Protein AF-A0A0K1QBD6-F1 (afdb_monomer_lite)

Secondary structure (DSSP, 8-state):
-------------------PPPP------GGGS---TTSPP-----SS-EEPB----TT-S-GGGEEEEEEEEEE-SS-EEEEEEEEETT-SS-EEEEEEEEETTTTEEEE-TTS--EES--SEEEE-TTS-EEEE-SSEEEEEESSSP-EEE-TT----TT-EEEE-TTSSEEEEEE-TTSS-EEEEEEEETTEEEE---B-TT--S-EEEEEE-TTS-EEEEEPP-SSSS----EEEETTTEEEEE----TTS----S--EEEEETTEEEEE-SSEEEEEETT--EEEEEE--PPPTTEEEEEEEE-TTS-EEEEEEE-TTS-EEEEEEE--TT--

Sequence (338 aa):
MPSLLAATMSVLGCSGHEIPPSPKEQRVPENDVVIDSAAPCVTGRPVETSFCGLPLEGDFENTNDLEVVAQASTTSASCTQLYVATRTINDRVPRVRRYKMISVEPCAFARDEDFAEVTGEISAISTSPDGVVFGLGYDRVRRLAPAPAIDCALDAVEITMHSALTLAPDGRSGWVLVDTTGKPKAAPLAFTGDACHVGPPSEHGFKSKVSGLVMDDRNQLHVLPLTDGKSPLAKPYILDPRTGVIREYEVADRVGGFYSLFDLAPCNEGTCVFDGTRMLNFTSDGHFLGAVPEPRGDGWFAPRAYVGSWTGPLFQLGTGSGSHPGLRLQFIKVPGGT

Foldseek 3Di:
DDDDDDDDPDPPPPPPPPPPPDPPPPDPPLVVDDDDQPAFFAFDAAPAKYWENDPFPVPPPDLVQKDFQEKAWAADHGWIKIWTWIDGVPDQKTKIWIWIFRDRVVTYIHTDPVQDIDIGQFRYKEAANVGWIWTDHQFWIWTSPDDDIATEGPVQAGADSLWYWEAENVNAKTWIWHRLQAQTWTWIWGHDPRDIYTHHTHSAADPARFQEWYAYNVRWIFTFHFDPVPDQAGFTFIADSVPYTPGTADDPPPVSHQAGWHYWEADAQDIWTGRVFWIWDAHNHRYTDDIDGDDDDDPFWDWDYWYDHHNGWIKTWTAGDDPGGHIIMMTHRDPPHD

Structure (mmCIF, N/CA/C/O backbone):
data_AF-A0A0K1QBD6-F1
#
_entry.id   AF-A0A0K1QBD6-F1
#
loop_
_atom_site.group_PDB
_atom_site.id
_atom_site.type_symbol
_atom_site.label_atom_id
_atom_site.label_alt_id
_atom_site.label_comp_id
_atom_site.label_asym_id
_atom_site.label_entity_id
_atom_site.label_seq_id
_atom_site.pdbx_PDB_ins_code
_atom_site.Cartn_x
_atom_site.Cartn_y
_atom_site.Cartn_z
_atom_site.occupancy
_atom_site.B_iso_or_equiv
_atom_site.auth_seq_id
_atom_site.auth_comp_id
_atom_site.auth_asym_id
_atom_site.auth_atom_id
_atom_site.pdbx_PDB_model_num
ATOM 1 N N . MET A 1 1 ? 27.173 61.265 41.872 1.00 34.78 1 MET A N 1
ATOM 2 C CA . MET A 1 1 ? 27.057 61.517 40.419 1.00 34.78 1 MET A CA 1
ATOM 3 C C . MET A 1 1 ? 27.237 60.180 39.722 1.00 34.78 1 MET A C 1
ATOM 5 O O . MET A 1 1 ? 28.242 59.537 40.003 1.00 34.78 1 MET A O 1
ATOM 9 N N . PRO A 1 2 ? 26.237 59.689 38.975 1.00 33.38 2 PRO A N 1
ATOM 10 C CA . PRO A 1 2 ? 26.211 58.308 38.513 1.00 33.38 2 PRO A CA 1
ATOM 11 C C . PRO A 1 2 ? 27.068 58.128 37.255 1.00 33.38 2 PRO A C 1
ATOM 13 O O . PRO A 1 2 ? 26.986 58.921 36.319 1.00 33.38 2 PRO A O 1
ATOM 16 N N . SER A 1 3 ? 27.877 57.070 37.255 1.00 30.22 3 SER A N 1
ATOM 17 C CA . SER A 1 3 ? 28.595 56.562 36.088 1.00 30.22 3 SER A CA 1
ATOM 18 C C . SER A 1 3 ? 27.629 55.828 35.157 1.00 30.22 3 SER A C 1
ATOM 20 O O . SER A 1 3 ? 26.893 54.945 35.596 1.00 30.22 3 SER A O 1
ATOM 22 N N . LEU A 1 4 ? 27.657 56.179 33.869 1.00 30.66 4 LEU A N 1
ATOM 23 C CA . LEU A 1 4 ? 27.044 55.400 32.797 1.00 30.66 4 LEU A CA 1
ATOM 24 C C . LEU A 1 4 ? 27.758 54.043 32.681 1.00 30.66 4 LEU A C 1
ATOM 26 O O . LEU A 1 4 ? 28.928 53.985 32.308 1.00 30.66 4 LEU A O 1
ATOM 30 N N . LEU A 1 5 ? 27.038 52.958 32.955 1.00 32.31 5 LEU A N 1
ATOM 31 C CA . LEU A 1 5 ? 27.384 51.613 32.499 1.00 32.31 5 LEU A CA 1
ATOM 32 C C . LEU A 1 5 ? 26.693 51.391 31.151 1.00 32.31 5 LEU A C 1
ATOM 34 O O . LEU A 1 5 ? 25.475 51.233 31.083 1.00 32.31 5 LEU A O 1
ATOM 38 N N . ALA A 1 6 ? 27.477 51.414 30.076 1.00 32.28 6 ALA A N 1
ATOM 39 C CA . ALA A 1 6 ? 27.048 50.949 28.767 1.00 32.28 6 ALA A CA 1
ATOM 40 C C . ALA A 1 6 ? 27.008 49.415 28.787 1.00 32.28 6 ALA A C 1
ATOM 42 O O . ALA A 1 6 ? 28.046 48.761 28.879 1.00 32.28 6 ALA A O 1
ATOM 43 N N . ALA A 1 7 ? 25.807 48.844 28.725 1.00 32.06 7 ALA A N 1
ATOM 44 C CA . ALA A 1 7 ? 25.623 47.427 28.456 1.00 32.06 7 ALA A CA 1
ATOM 45 C C . ALA A 1 7 ? 25.869 47.184 26.961 1.00 32.06 7 ALA A C 1
ATOM 47 O O . ALA A 1 7 ? 25.112 47.643 26.106 1.00 32.06 7 ALA A O 1
ATOM 48 N N . THR A 1 8 ? 26.945 46.476 26.638 1.00 33.34 8 THR A N 1
ATOM 49 C CA . THR A 1 8 ? 27.174 45.917 25.309 1.00 33.34 8 THR A CA 1
ATOM 50 C C . THR A 1 8 ? 26.148 44.812 25.057 1.00 33.34 8 THR A C 1
ATOM 52 O O . THR A 1 8 ? 26.182 43.757 25.687 1.00 33.34 8 THR A O 1
ATOM 55 N N . MET A 1 9 ? 25.212 45.051 24.134 1.00 30.48 9 MET A N 1
ATOM 56 C CA . MET A 1 9 ? 24.401 43.984 23.548 1.00 30.48 9 MET A CA 1
ATOM 57 C C . MET A 1 9 ? 25.311 43.111 22.684 1.00 30.48 9 MET A C 1
ATOM 59 O O . MET A 1 9 ? 25.683 43.488 21.573 1.00 30.48 9 MET A O 1
ATOM 63 N N . SER A 1 10 ? 25.662 41.933 23.188 1.00 32.56 10 SER A N 1
ATOM 64 C CA . SER A 1 10 ? 26.208 40.861 22.364 1.00 32.56 10 SER A CA 1
ATOM 65 C C . SER A 1 10 ? 25.087 40.323 21.480 1.00 32.56 10 SER A C 1
ATOM 67 O O . SER A 1 10 ? 24.241 39.549 21.925 1.00 32.56 10 SER A O 1
ATOM 69 N N . VAL A 1 11 ? 25.066 40.756 20.221 1.00 34.62 11 VAL A N 1
ATOM 70 C CA . VAL A 1 11 ? 24.308 40.092 19.161 1.00 34.62 11 VAL A CA 1
ATOM 71 C C . VAL A 1 11 ? 24.943 38.714 18.978 1.00 34.62 11 VAL A C 1
ATOM 73 O O . VAL A 1 11 ? 26.024 38.590 18.406 1.00 34.62 11 VAL A O 1
ATOM 76 N N . LEU A 1 12 ? 24.298 37.674 19.510 1.00 34.31 12 LEU A N 1
ATOM 77 C CA . LEU A 1 12 ? 24.565 36.293 19.117 1.00 34.31 12 LEU A CA 1
ATOM 78 C C . LEU A 1 12 ? 24.162 36.166 17.646 1.00 34.31 12 LEU A C 1
ATOM 80 O O . LEU A 1 12 ? 23.003 35.924 17.316 1.00 34.31 12 LEU A O 1
ATOM 84 N N . GLY A 1 13 ? 25.129 36.403 16.760 1.00 26.86 13 GLY A N 1
ATOM 85 C CA . GLY A 1 13 ? 25.009 36.075 15.353 1.00 26.86 13 GLY A CA 1
ATOM 86 C C . GLY A 1 13 ? 24.740 34.582 15.237 1.00 26.86 13 GLY A C 1
ATOM 87 O O . GLY A 1 13 ? 25.610 33.765 15.530 1.00 26.86 13 GLY A O 1
ATOM 88 N N . CYS A 1 14 ? 23.528 34.226 14.821 1.00 36.22 14 CYS A N 1
ATOM 89 C CA . CYS A 1 14 ? 23.286 32.922 14.234 1.00 36.22 14 CYS A CA 1
ATOM 90 C C . CYS A 1 14 ? 24.144 32.880 12.972 1.00 36.22 14 CYS A C 1
ATOM 92 O O . CYS A 1 14 ? 23.807 33.502 11.966 1.00 36.22 14 CYS A O 1
ATOM 94 N N . SER A 1 15 ? 25.295 32.216 13.045 1.00 33.38 15 SER A N 1
ATOM 95 C CA . SER A 1 15 ? 26.047 31.832 11.862 1.00 33.38 15 SER A CA 1
ATOM 96 C C . SER A 1 15 ? 25.127 30.933 11.045 1.00 33.38 15 SER A C 1
ATOM 98 O O . SER A 1 15 ? 24.959 29.756 11.368 1.00 33.38 15 SER A O 1
ATOM 100 N N . GLY A 1 16 ? 24.473 31.504 10.034 1.00 33.66 16 GLY A N 1
ATOM 101 C CA . GLY A 1 16 ? 23.803 30.740 8.999 1.00 33.66 16 GLY A CA 1
ATOM 102 C C . GLY A 1 16 ? 24.855 29.878 8.323 1.00 33.66 16 GLY A C 1
ATOM 103 O O . GLY A 1 16 ? 25.603 30.356 7.478 1.00 33.66 16 GLY A O 1
ATOM 104 N N . HIS A 1 17 ? 24.969 28.622 8.744 1.00 29.88 17 HIS A N 1
ATOM 105 C CA . HIS A 1 17 ? 25.515 27.613 7.860 1.00 29.88 17 HIS A CA 1
ATOM 106 C C . HIS A 1 17 ? 24.529 27.510 6.707 1.00 29.88 17 HIS A C 1
ATOM 108 O O . HIS A 1 17 ? 23.382 27.102 6.899 1.00 29.88 17 HIS A O 1
ATOM 114 N N . GLU A 1 18 ? 24.965 27.969 5.534 1.00 27.95 18 GLU A N 1
ATOM 115 C CA . GLU A 1 18 ? 24.342 27.603 4.273 1.00 27.95 18 GLU A CA 1
ATOM 116 C C . GLU A 1 18 ? 24.183 26.087 4.299 1.00 27.95 18 GLU A C 1
ATOM 118 O O . GLU A 1 18 ? 25.167 25.347 4.358 1.00 27.95 18 GLU A O 1
ATOM 123 N N . ILE A 1 19 ? 22.934 25.626 4.349 1.00 35.06 19 ILE A N 1
ATOM 124 C CA . ILE A 1 19 ? 22.639 24.223 4.105 1.00 35.06 19 ILE A CA 1
ATOM 125 C C . ILE A 1 19 ? 23.150 23.993 2.683 1.00 35.06 19 ILE A C 1
ATOM 127 O O . ILE A 1 19 ? 22.647 24.657 1.769 1.00 35.06 19 ILE A O 1
ATOM 131 N N . PRO A 1 20 ? 24.177 23.146 2.483 1.00 31.97 20 PRO A N 1
ATOM 132 C CA . PRO A 1 20 ? 24.677 22.896 1.148 1.00 31.97 20 PRO A CA 1
ATOM 133 C C . PRO A 1 20 ? 23.490 22.444 0.295 1.00 31.97 20 PRO A C 1
ATOM 135 O O . PRO A 1 20 ? 22.656 21.673 0.789 1.00 31.97 20 PRO A O 1
ATOM 138 N N . PRO A 1 21 ? 23.360 22.945 -0.946 1.00 32.56 21 PRO A N 1
ATOM 139 C CA . PRO A 1 21 ? 22.316 22.466 -1.833 1.00 32.56 21 PRO A CA 1
ATOM 140 C C . PRO A 1 21 ? 22.395 20.944 -1.851 1.00 32.56 21 PRO A C 1
ATOM 142 O O . PRO A 1 21 ? 23.490 20.386 -1.980 1.00 32.56 21 PRO A O 1
ATOM 145 N N . SER A 1 22 ? 21.249 20.284 -1.661 1.00 38.06 22 SER A N 1
ATOM 146 C CA . SER A 1 22 ? 21.173 18.832 -1.760 1.00 38.06 22 SER A CA 1
ATOM 147 C C . SER A 1 22 ? 21.908 18.400 -3.032 1.00 38.06 22 SER A C 1
ATOM 149 O O . SER A 1 22 ? 21.743 19.067 -4.065 1.00 38.06 22 SER A O 1
ATOM 151 N N . PRO A 1 23 ? 22.749 17.350 -2.970 1.00 35.88 23 PRO A N 1
ATOM 152 C CA . PRO A 1 23 ? 23.396 16.821 -4.158 1.00 35.88 23 PRO A CA 1
ATOM 153 C C . PRO A 1 23 ? 22.334 16.670 -5.243 1.00 35.88 23 PRO A C 1
ATOM 155 O O . PRO A 1 23 ? 21.245 16.164 -4.970 1.00 35.88 23 PRO A O 1
ATOM 158 N N . LYS A 1 24 ? 22.609 17.174 -6.449 1.00 42.88 24 LYS A N 1
ATOM 159 C CA . LYS A 1 24 ? 21.733 16.902 -7.587 1.00 42.88 24 LYS A CA 1
ATOM 160 C C . LYS A 1 24 ? 21.690 15.385 -7.728 1.00 42.88 24 LYS A C 1
ATOM 162 O O . LYS A 1 24 ? 22.720 14.805 -8.059 1.00 42.88 24 LYS A O 1
ATOM 167 N N . GLU A 1 25 ? 20.541 14.780 -7.433 1.00 51.34 25 GLU A N 1
ATOM 168 C CA . GLU A 1 25 ? 20.310 13.355 -7.664 1.00 51.34 25 GLU A CA 1
ATOM 169 C C . GLU A 1 25 ? 20.777 13.029 -9.084 1.00 51.34 25 GLU A C 1
ATOM 171 O O . GLU A 1 25 ? 20.418 13.722 -10.048 1.00 51.34 25 GLU A O 1
ATOM 176 N N . GLN A 1 26 ? 21.671 12.047 -9.194 1.00 41.69 26 GLN A N 1
ATOM 177 C CA . GLN A 1 26 ? 22.247 11.646 -10.463 1.00 41.69 26 GLN A CA 1
ATOM 178 C C . GLN A 1 26 ? 21.139 10.973 -11.275 1.00 41.69 26 GLN A C 1
ATOM 180 O O . GLN A 1 26 ? 20.810 9.808 -11.086 1.00 41.69 26 GLN A O 1
ATOM 185 N N . ARG A 1 27 ? 20.501 11.755 -12.150 1.00 51.50 27 ARG A N 1
ATOM 186 C CA . AR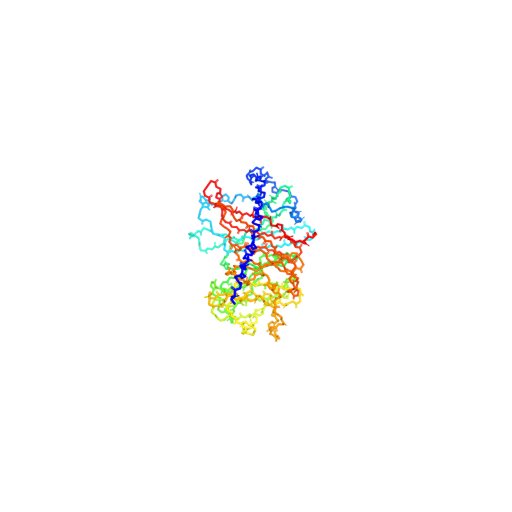G A 1 27 ? 19.406 11.289 -13.001 1.00 51.50 27 ARG A CA 1
ATOM 187 C C . ARG A 1 27 ? 19.958 10.324 -14.039 1.00 51.50 27 ARG A C 1
ATOM 189 O O . ARG A 1 27 ? 20.539 10.760 -15.031 1.00 51.50 27 ARG A O 1
ATOM 196 N N . VAL A 1 28 ? 19.736 9.033 -13.840 1.00 49.72 28 VAL A N 1
ATOM 197 C CA . VAL A 1 28 ? 19.631 8.118 -14.976 1.00 49.72 28 VAL A CA 1
ATOM 198 C C . VAL A 1 28 ? 18.252 8.383 -15.587 1.00 49.72 28 VAL A C 1
ATOM 200 O O . VAL A 1 28 ? 17.263 8.306 -14.856 1.00 49.72 28 VAL A O 1
ATOM 203 N N . PRO A 1 29 ? 18.141 8.778 -16.866 1.00 55.19 29 PRO A N 1
ATOM 204 C CA . PRO A 1 29 ? 16.841 8.883 -17.512 1.00 55.19 29 PRO A CA 1
ATOM 205 C C . PRO A 1 29 ? 16.145 7.523 -17.410 1.00 55.19 29 PRO A C 1
ATOM 207 O O . PRO A 1 29 ? 16.689 6.524 -17.868 1.00 55.19 29 PRO A O 1
ATOM 210 N N . GLU A 1 30 ? 14.961 7.465 -16.796 1.00 56.28 30 GLU A N 1
ATOM 211 C CA . GLU A 1 30 ? 14.178 6.222 -16.628 1.00 56.28 30 GLU A CA 1
ATOM 212 C C . GLU A 1 30 ? 14.026 5.444 -17.949 1.00 56.28 30 GLU A C 1
ATOM 214 O O . GLU A 1 30 ? 13.990 4.217 -17.954 1.00 56.28 30 GLU A O 1
ATOM 219 N N . ASN A 1 31 ? 13.991 6.175 -19.070 1.00 52.06 31 ASN A N 1
ATOM 220 C CA . ASN A 1 31 ? 13.845 5.654 -20.428 1.00 52.06 31 ASN A CA 1
ATOM 221 C C . ASN A 1 31 ? 15.109 4.979 -20.993 1.00 52.06 31 ASN A C 1
ATOM 223 O O . ASN A 1 31 ? 15.018 4.316 -22.023 1.00 52.06 31 ASN A O 1
ATOM 227 N N . ASP A 1 32 ? 16.269 5.133 -20.349 1.00 59.31 32 ASP A N 1
ATOM 228 C CA . ASP A 1 32 ? 17.518 4.481 -20.770 1.00 59.31 32 ASP A CA 1
ATOM 229 C C . ASP A 1 32 ? 17.672 3.081 -20.149 1.00 59.31 32 ASP A C 1
ATOM 231 O O . ASP A 1 32 ? 18.568 2.318 -20.522 1.00 59.31 32 ASP A O 1
ATOM 235 N N . VAL A 1 33 ? 16.800 2.721 -19.199 1.00 71.56 33 VAL A N 1
ATOM 236 C CA . VAL A 1 33 ? 16.807 1.404 -18.562 1.00 71.56 33 VAL A CA 1
ATOM 237 C C . VAL A 1 33 ? 16.126 0.394 -19.484 1.00 71.56 33 VAL A C 1
ATOM 239 O O . VAL A 1 33 ? 14.922 0.447 -19.725 1.00 71.56 33 VAL A O 1
ATOM 242 N N . VAL A 1 34 ? 16.905 -0.556 -20.001 1.00 76.19 34 VAL A N 1
ATOM 243 C CA . VAL A 1 34 ? 16.389 -1.644 -20.840 1.00 76.19 34 VAL A CA 1
ATOM 244 C C . VAL A 1 34 ? 15.569 -2.605 -19.978 1.00 76.19 34 VAL A C 1
ATOM 246 O O . VAL A 1 34 ? 16.107 -3.266 -19.090 1.00 76.19 34 VAL A O 1
ATOM 249 N N . ILE A 1 35 ? 14.267 -2.695 -20.251 1.00 82.25 35 ILE A N 1
ATOM 250 C CA . ILE A 1 35 ? 13.347 -3.585 -19.536 1.00 82.25 35 ILE A CA 1
ATOM 251 C C . ILE A 1 35 ? 13.308 -4.943 -20.241 1.00 82.25 35 ILE A C 1
ATOM 253 O O . ILE A 1 35 ? 12.747 -5.072 -21.328 1.00 82.25 35 ILE A O 1
ATOM 257 N N . ASP A 1 36 ? 13.873 -5.966 -19.599 1.00 85.38 36 ASP A N 1
ATOM 258 C CA . ASP A 1 36 ? 13.724 -7.361 -20.015 1.00 85.38 36 ASP A CA 1
ATOM 259 C C . ASP A 1 36 ? 12.607 -8.040 -19.208 1.00 85.38 36 ASP A C 1
ATOM 261 O O . ASP A 1 36 ? 12.765 -8.361 -18.031 1.00 85.38 36 ASP A O 1
ATOM 265 N N . SER A 1 37 ? 11.463 -8.285 -19.851 1.00 85.56 37 SER A N 1
ATOM 266 C CA . SER A 1 37 ? 10.326 -8.978 -19.223 1.00 85.56 37 SER A CA 1
ATOM 267 C C . SER A 1 37 ? 10.640 -10.407 -18.755 1.00 85.56 37 SER A C 1
ATOM 269 O O . SER A 1 37 ? 10.017 -10.903 -17.808 1.00 85.56 37 SER A O 1
ATOM 271 N N . ALA A 1 38 ? 11.638 -11.057 -19.364 1.00 88.56 38 ALA A N 1
ATOM 272 C CA . ALA A 1 38 ? 12.073 -12.401 -19.005 1.00 88.56 38 ALA A CA 1
ATOM 273 C C . ALA A 1 38 ? 13.045 -12.417 -17.816 1.00 88.56 38 ALA A C 1
ATOM 275 O O . ALA A 1 38 ? 13.308 -13.490 -17.267 1.00 88.56 38 ALA A O 1
ATOM 276 N N . ALA A 1 39 ? 13.542 -11.254 -17.378 1.00 92.00 39 ALA A N 1
ATOM 277 C CA . ALA A 1 39 ? 14.448 -11.175 -16.245 1.00 92.00 39 ALA A CA 1
ATOM 278 C C . ALA A 1 39 ? 13.810 -11.781 -14.975 1.00 92.00 39 ALA A C 1
ATOM 280 O O . ALA A 1 39 ? 12.589 -11.659 -14.750 1.00 92.00 39 ALA A O 1
ATOM 281 N N . PRO A 1 40 ? 14.615 -12.472 -14.145 1.00 93.81 40 PRO A N 1
ATOM 282 C CA . PRO A 1 40 ? 14.135 -13.034 -12.895 1.00 93.81 40 PRO A CA 1
ATOM 283 C C . PRO A 1 40 ? 13.676 -11.913 -11.965 1.00 93.81 40 PRO A C 1
ATOM 285 O O . PRO A 1 40 ? 14.218 -10.808 -11.980 1.00 93.81 40 PRO A O 1
ATOM 288 N N . CYS A 1 41 ? 12.674 -12.209 -11.141 1.00 95.62 41 CYS A N 1
ATOM 289 C CA . CYS A 1 41 ? 12.297 -11.282 -10.088 1.00 95.62 41 CYS A CA 1
ATOM 290 C C . CYS A 1 41 ? 13.423 -11.177 -9.051 1.00 95.62 41 CYS A C 1
ATOM 292 O O . CYS A 1 41 ? 14.095 -12.168 -8.760 1.00 95.62 41 CYS A O 1
ATOM 294 N N . VAL A 1 42 ? 13.603 -9.987 -8.487 1.00 95.25 42 VAL A N 1
ATOM 295 C CA . VAL A 1 42 ? 14.580 -9.712 -7.434 1.00 95.25 42 VAL A CA 1
ATOM 296 C C . VAL A 1 42 ? 13.925 -9.001 -6.253 1.00 95.25 42 VAL A C 1
ATOM 298 O O . VAL A 1 42 ? 12.798 -8.507 -6.332 1.00 95.25 42 VAL A O 1
ATOM 301 N N . THR A 1 43 ? 14.651 -8.947 -5.141 1.00 93.56 43 THR A N 1
ATOM 302 C CA . THR A 1 43 ? 14.340 -8.131 -3.965 1.00 93.56 43 THR A CA 1
ATOM 303 C C . THR A 1 43 ? 15.585 -7.342 -3.572 1.00 93.56 43 THR A C 1
ATOM 305 O O . THR A 1 43 ? 16.707 -7.758 -3.868 1.00 93.56 43 THR A O 1
ATOM 308 N N . GLY A 1 44 ? 15.405 -6.198 -2.922 1.00 91.38 44 GLY A N 1
ATOM 309 C CA . GLY A 1 44 ? 16.511 -5.374 -2.456 1.00 91.38 44 GLY A CA 1
ATOM 310 C C . GLY A 1 44 ? 16.063 -4.006 -1.974 1.00 91.38 44 GLY A C 1
ATOM 311 O O . GLY A 1 44 ? 14.874 -3.685 -1.969 1.00 91.38 44 GLY A O 1
ATOM 312 N N . ARG A 1 45 ? 17.040 -3.208 -1.552 1.00 91.38 45 ARG A N 1
ATOM 313 C CA . ARG A 1 45 ? 16.881 -1.823 -1.100 1.00 91.38 45 ARG A CA 1
ATOM 314 C C . ARG A 1 45 ? 17.864 -0.951 -1.869 1.00 91.38 45 ARG A C 1
ATOM 316 O O . ARG A 1 45 ? 18.930 -1.454 -2.226 1.00 91.38 45 ARG A O 1
ATOM 323 N N . PRO A 1 46 ? 17.540 0.320 -2.120 1.00 90.12 46 PRO A N 1
ATOM 324 C CA . PRO A 1 46 ? 18.373 1.143 -2.963 1.00 90.12 46 PRO A CA 1
ATOM 325 C C . PRO A 1 46 ? 19.456 1.810 -2.105 1.00 90.12 46 PRO A C 1
ATOM 327 O O . PRO A 1 46 ? 19.204 2.228 -0.967 1.00 90.12 46 PRO A O 1
ATOM 330 N N . VAL A 1 47 ? 20.671 1.943 -2.637 1.00 88.75 47 VAL A N 1
ATOM 331 C CA . VAL A 1 47 ? 21.749 2.680 -1.960 1.00 88.75 47 VAL A CA 1
ATOM 332 C C . VAL A 1 47 ? 21.439 4.180 -1.929 1.00 88.75 47 VAL A C 1
ATOM 334 O O . VAL A 1 47 ? 21.836 4.873 -0.984 1.00 88.75 47 VAL A O 1
ATOM 337 N N . GLU A 1 48 ? 20.677 4.674 -2.902 1.00 87.69 48 GLU A N 1
ATOM 338 C CA . GLU A 1 48 ? 20.172 6.044 -3.001 1.00 87.69 48 GLU A CA 1
ATOM 339 C C . GLU A 1 48 ? 18.755 6.092 -3.574 1.00 87.69 48 GLU A C 1
ATOM 341 O O . GLU A 1 48 ? 18.342 5.204 -4.315 1.00 87.69 48 GLU A O 1
ATOM 346 N N . THR A 1 49 ? 17.993 7.134 -3.234 1.00 87.62 49 THR A N 1
ATOM 347 C CA . THR A 1 49 ? 16.672 7.319 -3.838 1.00 87.62 49 THR A CA 1
ATOM 348 C C . THR A 1 49 ? 16.823 7.504 -5.346 1.00 87.62 49 THR A C 1
ATOM 350 O O . THR A 1 49 ? 17.598 8.347 -5.791 1.00 87.62 49 THR A O 1
ATOM 353 N N . SER A 1 50 ? 16.090 6.719 -6.129 1.00 86.94 50 SER A N 1
ATOM 354 C CA . SER A 1 50 ? 16.202 6.704 -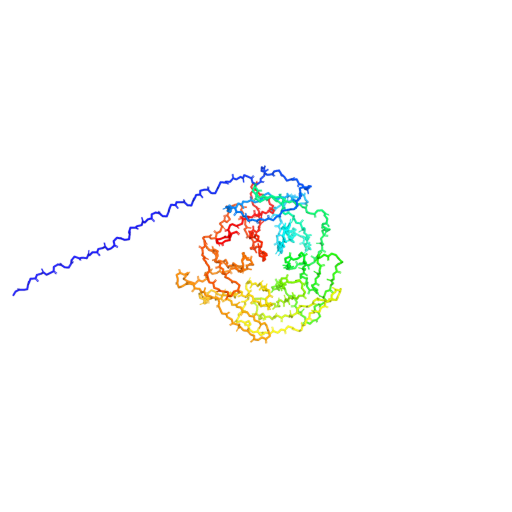7.589 1.00 86.94 50 SER A CA 1
ATOM 355 C C . SER A 1 50 ? 14.839 6.552 -8.249 1.00 86.94 50 SER A C 1
ATOM 357 O O . SER A 1 50 ? 13.870 6.132 -7.618 1.00 86.94 50 SER A O 1
ATOM 359 N N . PHE A 1 51 ? 14.746 6.910 -9.525 1.00 85.75 51 PHE A N 1
ATOM 360 C CA . PHE A 1 51 ? 13.562 6.632 -10.328 1.00 85.75 51 PHE A CA 1
ATOM 361 C C . PHE A 1 51 ? 13.700 5.284 -11.036 1.00 85.75 51 PHE A C 1
ATOM 363 O O . PHE A 1 51 ? 14.793 4.906 -11.463 1.00 85.75 51 PHE A O 1
ATOM 370 N N . CYS A 1 52 ? 12.591 4.562 -11.155 1.00 85.44 52 CYS A N 1
ATOM 371 C CA . CYS A 1 52 ? 12.565 3.235 -11.752 1.00 85.44 52 CYS A CA 1
ATOM 372 C C . CYS A 1 52 ? 12.114 3.269 -13.207 1.00 85.44 52 CYS A C 1
ATOM 374 O O . CYS A 1 52 ? 11.145 3.945 -13.550 1.00 85.44 52 CYS A O 1
ATOM 376 N N . GLY A 1 53 ? 12.746 2.435 -14.034 1.00 79.81 53 GLY A N 1
ATOM 377 C CA . GLY A 1 53 ? 12.178 2.047 -15.320 1.00 79.81 53 GLY A CA 1
ATOM 378 C C . GLY A 1 53 ? 10.914 1.210 -15.103 1.00 79.81 53 GLY A C 1
ATOM 379 O O . GLY A 1 53 ? 10.961 0.175 -14.434 1.00 79.81 53 GLY A O 1
ATOM 380 N N . LEU A 1 54 ? 9.789 1.658 -15.662 1.00 80.75 54 LEU A N 1
ATOM 381 C CA . LEU A 1 54 ? 8.528 0.918 -15.724 1.00 80.75 54 LEU A CA 1
ATOM 382 C C . LEU A 1 54 ? 8.148 0.690 -17.189 1.00 80.75 54 LEU A C 1
ATOM 384 O O . LEU A 1 54 ? 8.386 1.572 -18.018 1.00 80.75 54 LEU A O 1
ATOM 388 N N . PRO A 1 55 ? 7.535 -0.455 -17.534 1.00 76.81 55 PRO A N 1
ATOM 389 C CA . PRO A 1 55 ? 7.002 -0.632 -18.873 1.00 76.81 55 PRO A CA 1
ATOM 390 C C . PRO A 1 55 ? 5.891 0.399 -19.085 1.00 76.81 55 PRO A C 1
ATOM 392 O O . PRO A 1 55 ? 4.982 0.525 -18.261 1.00 76.81 55 PRO A O 1
ATOM 395 N N . LEU A 1 56 ? 5.968 1.144 -20.189 1.00 66.25 56 LEU A N 1
ATOM 396 C CA . LEU A 1 56 ? 4.871 2.008 -20.603 1.00 66.25 56 LEU A CA 1
ATOM 397 C C . LEU A 1 56 ? 3.642 1.128 -20.822 1.00 66.25 56 LEU A C 1
ATOM 399 O O . LEU A 1 56 ? 3.697 0.152 -21.574 1.00 66.25 56 LEU A O 1
ATOM 403 N N . GLU A 1 57 ? 2.535 1.469 -20.171 1.00 66.44 57 GLU A N 1
ATOM 404 C CA . GLU A 1 57 ? 1.252 0.835 -20.445 1.00 66.44 57 GLU A CA 1
ATOM 405 C C . GLU A 1 57 ? 0.811 1.297 -21.852 1.00 66.44 57 GLU A C 1
ATOM 407 O O . GLU A 1 57 ? 0.156 2.323 -22.014 1.00 66.44 57 GLU A O 1
ATOM 412 N N . GLY A 1 58 ? 1.255 0.578 -22.890 1.00 52.59 58 GLY A N 1
ATOM 413 C CA . GLY A 1 58 ? 1.062 0.928 -24.306 1.00 52.59 58 GLY A CA 1
ATOM 414 C C . GLY A 1 58 ? -0.399 0.972 -24.767 1.00 52.59 58 GLY A C 1
ATOM 415 O O . GLY A 1 58 ? -0.671 1.432 -25.872 1.00 52.59 58 GLY A O 1
ATOM 416 N N . ASP A 1 59 ? -1.328 0.539 -23.914 1.00 54.28 59 ASP A N 1
ATOM 417 C CA . ASP A 1 59 ? -2.772 0.599 -24.145 1.00 54.28 59 ASP A CA 1
ATOM 418 C C . ASP A 1 59 ? -3.363 2.003 -23.920 1.00 54.28 59 ASP A C 1
ATOM 420 O O . ASP A 1 59 ? -4.503 2.262 -24.304 1.00 54.28 59 ASP A O 1
ATOM 424 N N . PHE A 1 60 ? -2.625 2.919 -23.284 1.00 59.16 60 PHE A N 1
ATOM 425 C CA . PHE A 1 60 ? -3.111 4.272 -23.028 1.00 59.16 60 PHE A CA 1
ATOM 426 C C . PHE A 1 60 ? -2.691 5.201 -24.165 1.00 59.16 60 PHE A C 1
ATOM 428 O O . PHE A 1 60 ? -1.598 5.764 -24.151 1.00 59.16 60 PHE A O 1
ATOM 435 N N . GLU A 1 61 ? -3.595 5.398 -25.132 1.00 55.38 61 GLU A N 1
ATOM 436 C CA . GLU A 1 61 ? -3.414 6.348 -26.245 1.00 55.38 61 GLU A CA 1
ATOM 437 C C . GLU A 1 61 ? -3.065 7.767 -25.756 1.00 55.38 61 GLU A C 1
ATOM 439 O O . GLU A 1 61 ? -2.364 8.513 -26.440 1.00 55.38 61 GLU A O 1
ATOM 444 N N . ASN A 1 62 ? -3.513 8.125 -24.548 1.00 64.94 62 ASN A N 1
ATOM 445 C CA . ASN A 1 62 ? -3.149 9.354 -23.858 1.00 64.94 62 ASN A CA 1
ATOM 446 C C . ASN A 1 62 ? -2.816 9.060 -22.390 1.00 64.94 62 ASN A C 1
ATOM 448 O O . ASN A 1 62 ? -3.687 8.975 -21.529 1.00 64.94 62 ASN A O 1
ATOM 452 N N . THR A 1 63 ? -1.531 8.941 -22.079 1.00 66.06 63 THR A N 1
ATOM 453 C CA . THR A 1 63 ? -1.034 8.716 -20.714 1.00 66.06 63 THR A CA 1
ATOM 454 C C . THR A 1 63 ? -1.293 9.887 -19.757 1.00 66.06 63 THR A C 1
ATOM 456 O O . THR A 1 63 ? -1.153 9.710 -18.549 1.00 66.06 63 THR A O 1
ATOM 459 N N . ASN A 1 64 ? -1.728 11.055 -20.256 1.00 67.12 64 ASN A N 1
ATOM 460 C CA . ASN A 1 64 ? -2.215 12.153 -19.408 1.00 67.12 64 ASN A CA 1
ATOM 461 C C . ASN A 1 64 ? -3.589 11.862 -18.781 1.00 67.12 64 ASN A C 1
ATOM 463 O O . ASN A 1 64 ? -3.959 12.513 -17.808 1.00 67.12 64 ASN A O 1
ATOM 467 N N . ASP A 1 65 ? -4.322 10.885 -19.318 1.00 76.44 65 ASP A N 1
ATOM 468 C CA . ASP A 1 65 ? -5.644 10.484 -18.837 1.00 76.44 65 ASP A CA 1
ATOM 469 C C . ASP A 1 65 ? -5.564 9.301 -17.858 1.00 76.44 65 ASP A C 1
ATOM 471 O O . ASP A 1 65 ? -6.597 8.789 -17.433 1.00 76.44 65 ASP A O 1
ATOM 475 N N . LEU A 1 66 ? -4.356 8.851 -17.500 1.00 82.25 66 LEU A N 1
ATOM 476 C CA . LEU A 1 66 ? -4.140 7.734 -16.586 1.00 82.25 66 LEU A CA 1
ATOM 477 C C . LEU A 1 66 ? -4.373 8.160 -15.131 1.00 82.25 66 LEU A C 1
ATOM 479 O O . LEU A 1 66 ? -3.731 9.073 -14.612 1.00 82.25 66 LEU A O 1
ATOM 483 N N . GLU A 1 67 ? -5.242 7.434 -14.438 1.00 85.00 67 GLU A N 1
ATOM 484 C CA . GLU A 1 67 ? -5.463 7.549 -13.003 1.00 85.00 67 GLU A CA 1
ATOM 485 C C . GLU A 1 67 ? -4.970 6.284 -12.293 1.00 85.00 67 GLU A C 1
ATOM 487 O O . GLU A 1 67 ? -5.377 5.170 -12.630 1.00 85.00 67 GLU A O 1
ATOM 492 N N . VAL A 1 68 ? -4.131 6.462 -11.269 1.00 87.56 68 VAL A N 1
ATOM 493 C CA . VAL A 1 68 ? -3.801 5.403 -10.306 1.00 87.56 68 VAL A CA 1
ATOM 494 C C . VAL A 1 68 ? -4.860 5.406 -9.208 1.00 87.56 68 VAL A C 1
ATOM 496 O O . VAL A 1 68 ? -4.979 6.383 -8.469 1.00 87.56 68 VAL A O 1
ATOM 499 N N . VAL A 1 69 ? -5.633 4.324 -9.124 1.00 88.62 69 VAL A N 1
ATOM 500 C CA . VAL A 1 69 ? -6.760 4.182 -8.190 1.00 88.62 69 VAL A CA 1
ATOM 501 C C . VAL A 1 69 ? -6.303 3.597 -6.859 1.00 88.62 69 VAL A C 1
ATOM 503 O O . VAL A 1 69 ? -6.665 4.098 -5.801 1.00 88.62 69 VAL A O 1
ATOM 506 N N . ALA A 1 70 ? -5.505 2.534 -6.913 1.00 90.44 70 ALA A N 1
ATOM 507 C CA . ALA A 1 70 ? -5.001 1.838 -5.740 1.00 90.44 70 ALA A CA 1
ATOM 508 C C . ALA A 1 70 ? -3.682 1.143 -6.067 1.00 90.44 70 ALA A C 1
ATOM 510 O O . ALA A 1 70 ? -3.412 0.790 -7.217 1.00 90.44 70 ALA A O 1
ATOM 511 N N . GLN A 1 71 ? -2.867 0.929 -5.043 1.00 92.31 71 GLN A N 1
ATOM 512 C CA . GLN A 1 71 ? -1.538 0.363 -5.202 1.00 92.31 71 GLN A CA 1
ATOM 513 C C . GLN A 1 71 ? -1.082 -0.325 -3.926 1.00 92.31 71 GLN A C 1
ATOM 515 O O . GLN A 1 71 ? -1.400 0.119 -2.825 1.00 92.31 71 GLN A O 1
ATOM 520 N N . ALA A 1 72 ? -0.329 -1.402 -4.089 1.00 93.50 72 ALA A N 1
ATOM 521 C CA . ALA A 1 72 ? 0.242 -2.157 -2.987 1.00 93.50 72 ALA A CA 1
ATOM 522 C C . ALA A 1 72 ? 1.518 -2.873 -3.440 1.00 93.50 72 ALA A C 1
ATOM 524 O O . ALA A 1 72 ? 1.735 -3.078 -4.637 1.00 93.50 72 ALA A O 1
ATOM 525 N N . SER A 1 73 ? 2.365 -3.269 -2.492 1.00 94.06 73 SER A N 1
ATOM 526 C CA . SER A 1 73 ? 3.569 -4.046 -2.776 1.00 94.06 73 SER A CA 1
ATOM 527 C C . SER A 1 73 ? 3.631 -5.302 -1.919 1.00 94.06 73 SER A C 1
ATOM 529 O O . SER A 1 73 ? 3.151 -5.340 -0.786 1.00 94.06 73 SER A O 1
ATOM 531 N N . THR A 1 74 ? 4.220 -6.355 -2.469 1.00 93.25 74 THR A N 1
ATOM 532 C CA . THR A 1 74 ? 4.566 -7.576 -1.736 1.00 93.25 74 THR A CA 1
ATOM 533 C C . THR A 1 74 ? 6.064 -7.768 -1.849 1.00 93.25 74 THR A C 1
ATOM 535 O O . THR A 1 74 ? 6.602 -7.660 -2.952 1.00 93.25 74 THR A O 1
ATOM 538 N N . THR A 1 75 ? 6.734 -8.116 -0.755 1.00 92.19 75 THR A N 1
ATOM 539 C CA . THR A 1 75 ? 8.142 -8.517 -0.806 1.00 92.19 75 THR A CA 1
ATOM 540 C C . THR A 1 75 ? 8.336 -9.816 -0.057 1.00 92.19 75 THR A C 1
ATOM 542 O O . THR A 1 75 ? 8.122 -9.888 1.149 1.00 92.19 75 THR A O 1
ATOM 545 N N . SER A 1 76 ? 8.775 -10.826 -0.799 1.00 89.69 76 SER A N 1
ATOM 546 C CA . SER A 1 76 ? 9.274 -12.087 -0.264 1.00 89.69 76 SER A CA 1
ATOM 547 C C . SER A 1 76 ? 10.804 -12.107 -0.315 1.00 89.69 76 SER A C 1
ATOM 549 O O . SER A 1 76 ? 11.439 -11.224 -0.897 1.00 89.69 76 SER A O 1
ATOM 551 N N . ALA A 1 77 ? 11.409 -13.173 0.213 1.00 86.00 77 ALA A N 1
ATOM 552 C CA . ALA A 1 77 ? 12.856 -13.383 0.151 1.00 86.00 77 ALA A CA 1
ATOM 553 C C . ALA A 1 77 ? 13.427 -13.441 -1.282 1.00 86.00 77 ALA A C 1
ATOM 555 O O . ALA A 1 77 ? 14.630 -13.283 -1.458 1.00 86.00 77 ALA A O 1
ATOM 556 N N . SER A 1 78 ? 12.592 -13.690 -2.297 1.00 88.88 78 SER A N 1
ATOM 557 C CA . SER A 1 78 ? 13.044 -13.890 -3.683 1.00 88.88 78 SER A CA 1
ATOM 558 C C . SER A 1 78 ? 12.485 -12.881 -4.680 1.00 88.88 78 SER A C 1
ATOM 560 O O . SER A 1 78 ? 12.953 -12.829 -5.811 1.00 88.88 78 SER A O 1
ATOM 562 N N . CYS A 1 79 ? 11.475 -12.101 -4.296 1.00 94.12 79 CYS A N 1
ATOM 563 C CA . CYS A 1 79 ? 10.758 -11.274 -5.251 1.00 94.12 79 CYS A CA 1
ATOM 564 C C . CYS A 1 79 ? 10.012 -10.133 -4.568 1.00 94.12 79 CYS A C 1
ATOM 566 O O . CYS A 1 79 ? 9.254 -10.364 -3.620 1.00 94.12 79 CYS A O 1
ATOM 568 N N . THR A 1 80 ? 10.186 -8.926 -5.101 1.00 95.31 80 THR A N 1
ATOM 569 C CA . THR A 1 80 ? 9.319 -7.777 -4.847 1.00 95.31 80 THR A CA 1
ATOM 570 C C . THR A 1 80 ? 8.386 -7.568 -6.030 1.00 95.31 80 THR A C 1
ATOM 572 O O . THR A 1 80 ? 8.821 -7.504 -7.181 1.00 95.31 80 THR A O 1
ATOM 575 N N . GLN A 1 81 ? 7.099 -7.412 -5.740 1.00 95.50 81 GLN A N 1
ATOM 576 C CA . GLN A 1 81 ? 6.069 -7.152 -6.736 1.00 95.50 81 GLN A CA 1
ATOM 577 C C . GLN A 1 81 ? 5.265 -5.911 -6.356 1.00 95.50 81 GLN A C 1
ATOM 579 O O . GLN A 1 81 ? 5.037 -5.639 -5.177 1.00 95.50 81 GLN A O 1
ATOM 584 N N . LEU A 1 82 ? 4.823 -5.179 -7.372 1.00 95.19 82 LEU A N 1
ATOM 585 C CA . LEU A 1 82 ? 3.894 -4.064 -7.271 1.00 95.19 82 LEU A CA 1
ATOM 586 C C . LEU A 1 82 ? 2.579 -4.447 -7.930 1.00 95.19 82 LEU A C 1
ATOM 588 O O . LEU A 1 82 ? 2.562 -4.951 -9.050 1.00 95.19 82 LEU A O 1
ATOM 592 N N . TYR A 1 83 ? 1.486 -4.168 -7.241 1.00 94.88 83 TYR A N 1
ATOM 593 C CA . TYR A 1 83 ? 0.132 -4.311 -7.745 1.00 94.88 83 TYR A CA 1
ATOM 594 C C . TYR A 1 83 ? -0.423 -2.913 -7.928 1.00 94.88 83 TYR A C 1
ATOM 596 O O . TYR A 1 83 ? -0.464 -2.142 -6.971 1.00 94.88 83 TYR A O 1
ATOM 604 N N . VAL A 1 84 ? -0.818 -2.579 -9.150 1.00 93.69 84 VAL A N 1
ATOM 605 C CA . VAL A 1 84 ? -1.273 -1.233 -9.497 1.00 93.69 84 VAL A CA 1
ATOM 606 C C . VAL A 1 84 ? -2.620 -1.347 -10.188 1.00 93.69 84 VAL A C 1
ATOM 608 O O . VAL A 1 84 ? -2.740 -2.015 -11.214 1.00 93.69 84 VAL A O 1
ATOM 611 N N . ALA A 1 85 ? -3.632 -0.715 -9.601 1.00 92.62 85 ALA A N 1
ATOM 612 C CA . ALA A 1 85 ? -4.931 -0.508 -10.215 1.00 92.62 85 ALA A CA 1
ATOM 613 C C . ALA A 1 85 ? -4.913 0.819 -10.973 1.00 92.62 85 ALA A C 1
ATOM 615 O O . ALA A 1 85 ? -4.847 1.881 -10.347 1.00 92.62 85 ALA A O 1
ATOM 616 N N . THR A 1 86 ? -5.002 0.766 -12.299 1.00 90.50 86 THR A N 1
ATOM 617 C CA . THR A 1 86 ? -5.094 1.963 -13.144 1.00 90.50 86 THR A CA 1
ATOM 618 C C . THR A 1 86 ? -6.371 1.974 -13.974 1.00 90.50 86 THR A C 1
ATOM 620 O O . THR A 1 86 ? -6.964 0.931 -14.260 1.00 90.50 86 THR A O 1
ATOM 623 N N . ARG A 1 87 ? -6.825 3.168 -14.352 1.00 88.25 87 ARG A N 1
ATOM 624 C CA . ARG A 1 87 ? -7.911 3.389 -15.319 1.00 88.25 87 ARG A CA 1
ATOM 625 C C . ARG A 1 87 ? -7.667 4.674 -16.095 1.00 88.25 87 ARG A C 1
ATOM 627 O O . ARG A 1 87 ? -6.883 5.505 -15.645 1.00 88.25 87 ARG A O 1
ATOM 634 N N . THR A 1 88 ? -8.352 4.870 -17.219 1.00 85.56 88 THR A N 1
ATOM 635 C CA . THR A 1 88 ? -8.453 6.226 -17.773 1.00 85.56 88 THR A CA 1
ATOM 636 C C . THR A 1 88 ? -9.470 7.051 -16.988 1.00 85.56 88 THR A C 1
ATOM 638 O O . THR A 1 88 ? -10.396 6.491 -16.405 1.00 85.56 88 THR A O 1
ATOM 641 N N . ILE A 1 89 ? -9.378 8.381 -17.040 1.00 81.00 89 ILE A N 1
ATOM 642 C CA . ILE A 1 89 ? -10.401 9.288 -16.484 1.00 81.00 89 ILE A CA 1
ATOM 643 C C . ILE A 1 89 ? -11.812 9.044 -17.052 1.00 81.00 89 ILE A C 1
ATOM 645 O O . ILE A 1 89 ? -12.800 9.443 -16.436 1.00 81.00 89 ILE A O 1
ATOM 649 N N . ASN A 1 90 ? -11.914 8.406 -18.223 1.00 83.19 90 ASN A N 1
ATOM 650 C CA . ASN A 1 90 ? -13.179 8.084 -18.884 1.00 83.19 90 ASN A CA 1
ATOM 651 C C . ASN A 1 90 ? -13.681 6.673 -18.544 1.00 83.19 90 ASN A C 1
ATOM 653 O O . ASN A 1 90 ? -14.874 6.388 -18.688 1.00 83.19 90 ASN A O 1
ATOM 657 N N . ASP A 1 91 ? -12.795 5.796 -18.076 1.00 84.94 91 ASP A N 1
ATOM 658 C CA . ASP A 1 91 ? -13.143 4.446 -17.670 1.00 84.94 91 ASP A CA 1
ATOM 659 C C . ASP A 1 91 ? -13.672 4.443 -16.240 1.00 84.94 91 ASP A C 1
ATOM 661 O O . ASP A 1 91 ? -13.141 5.081 -15.334 1.00 84.94 91 ASP A O 1
ATOM 665 N N . ARG A 1 92 ? -14.722 3.659 -16.001 1.00 81.69 92 ARG A N 1
ATOM 666 C CA . ARG A 1 92 ? -15.234 3.461 -14.638 1.00 81.69 92 ARG A CA 1
ATOM 667 C C . ARG A 1 92 ? -14.464 2.390 -13.882 1.00 81.69 92 ARG A C 1
ATOM 669 O O . ARG A 1 92 ? -14.305 2.499 -12.667 1.00 81.69 92 ARG A O 1
ATOM 676 N N . VAL A 1 93 ? -13.998 1.370 -14.599 1.00 89.06 93 VAL A N 1
ATOM 677 C CA . VAL A 1 93 ? -13.517 0.120 -14.016 1.00 89.06 93 VAL A CA 1
ATOM 678 C C . VAL A 1 93 ? -11.994 0.046 -14.119 1.00 89.06 93 VAL A C 1
ATOM 680 O O . VAL A 1 93 ? -11.476 -0.021 -15.236 1.00 89.06 93 VAL A O 1
ATOM 683 N N . PRO A 1 94 ? -11.267 0.055 -12.989 1.00 90.88 94 PRO A N 1
ATOM 684 C CA . PRO A 1 94 ? -9.828 -0.119 -13.010 1.00 90.88 94 PRO A CA 1
ATOM 685 C C . PRO A 1 94 ? -9.397 -1.538 -13.376 1.00 90.88 94 PRO A C 1
ATOM 687 O O . PRO A 1 94 ? -10.121 -2.525 -13.211 1.00 90.88 94 PRO A O 1
ATOM 690 N N . ARG A 1 95 ? -8.164 -1.608 -13.872 1.00 91.81 95 ARG A N 1
ATOM 691 C CA . ARG A 1 95 ? -7.435 -2.823 -14.216 1.00 91.81 95 ARG A CA 1
ATOM 692 C C . ARG A 1 95 ? -6.271 -2.963 -13.255 1.00 91.81 95 ARG A C 1
ATOM 694 O O . ARG A 1 95 ? -5.459 -2.050 -13.132 1.00 91.81 95 ARG A O 1
ATOM 701 N N . VAL A 1 96 ? -6.193 -4.099 -12.577 1.00 93.69 96 VAL A N 1
ATOM 702 C CA . VAL A 1 96 ? -5.076 -4.428 -11.697 1.00 93.69 96 VAL A CA 1
ATOM 703 C C . VAL A 1 96 ? -4.035 -5.186 -12.490 1.00 93.69 96 VAL A C 1
ATOM 705 O O . VAL A 1 96 ? -4.313 -6.254 -13.042 1.00 93.69 96 VAL A O 1
ATOM 708 N N . ARG A 1 97 ? -2.821 -4.647 -12.493 1.00 93.75 97 ARG A N 1
ATOM 709 C CA . ARG A 1 97 ? -1.636 -5.269 -13.074 1.00 93.75 97 ARG A CA 1
ATOM 710 C C . ARG A 1 97 ? -0.610 -5.539 -11.988 1.00 93.75 97 ARG A C 1
ATOM 712 O O . ARG A 1 97 ? -0.503 -4.787 -11.021 1.00 93.75 97 ARG A O 1
ATOM 719 N N . ARG A 1 98 ? 0.151 -6.614 -12.174 1.00 94.81 98 ARG A N 1
ATOM 720 C CA . ARG A 1 98 ? 1.316 -6.961 -11.362 1.00 94.81 98 ARG A CA 1
ATOM 721 C C . ARG A 1 98 ? 2.594 -6.644 -12.126 1.00 94.81 98 ARG A C 1
ATOM 723 O O . ARG A 1 98 ? 2.740 -7.014 -13.293 1.00 94.81 98 ARG A O 1
ATOM 730 N N . TYR A 1 99 ? 3.521 -5.996 -11.447 1.00 94.69 99 TYR A N 1
ATOM 731 C CA . TYR A 1 99 ? 4.866 -5.715 -11.918 1.00 94.69 99 TYR A CA 1
ATOM 732 C C . TYR A 1 99 ? 5.855 -6.389 -10.980 1.00 94.69 99 TYR A C 1
ATOM 734 O O . TYR A 1 99 ? 5.690 -6.320 -9.765 1.00 94.69 99 TYR A O 1
ATOM 742 N N . LYS A 1 100 ? 6.879 -7.037 -11.522 1.00 95.56 100 LYS A N 1
ATOM 743 C CA . LYS A 1 100 ? 7.961 -7.652 -10.747 1.00 95.56 100 LYS A CA 1
ATOM 744 C C . LYS A 1 100 ? 9.203 -6.773 -10.830 1.00 95.56 100 LYS A C 1
ATOM 746 O O . LYS A 1 100 ? 9.524 -6.276 -11.911 1.00 95.56 100 LYS A O 1
ATOM 751 N N . MET A 1 101 ? 9.889 -6.571 -9.710 1.00 95.38 101 MET A N 1
ATOM 752 C CA . MET A 1 101 ? 11.185 -5.896 -9.721 1.00 95.38 101 MET A CA 1
ATOM 753 C C . MET A 1 101 ? 12.198 -6.822 -10.393 1.00 95.38 101 MET A C 1
ATOM 755 O O . MET A 1 101 ? 12.303 -7.984 -10.011 1.00 95.38 101 MET A O 1
ATOM 759 N N . ILE A 1 102 ? 12.927 -6.323 -11.388 1.00 95.56 102 ILE A N 1
ATOM 760 C CA . ILE A 1 102 ? 13.933 -7.092 -12.144 1.00 95.56 102 ILE A CA 1
ATOM 761 C C . ILE A 1 102 ? 15.361 -6.592 -11.901 1.00 95.56 102 ILE A C 1
ATOM 763 O O . ILE A 1 102 ? 16.323 -7.299 -12.184 1.00 95.56 102 ILE A O 1
ATOM 767 N N . SER A 1 103 ? 15.511 -5.384 -11.355 1.00 93.56 103 SER A N 1
ATOM 768 C CA . SER A 1 103 ? 16.798 -4.818 -10.954 1.00 93.56 103 SER A CA 1
ATOM 769 C C . SER A 1 103 ? 16.602 -3.774 -9.855 1.00 93.56 103 SER A C 1
ATOM 771 O O . SER A 1 103 ? 15.616 -3.036 -9.865 1.00 93.56 103 SER A O 1
ATOM 773 N N . VAL A 1 104 ? 17.550 -3.721 -8.915 1.00 92.06 104 VAL A N 1
ATOM 774 C CA . VAL A 1 104 ? 17.603 -2.721 -7.834 1.00 92.06 104 VAL A CA 1
ATOM 775 C C . VAL A 1 104 ? 18.353 -1.474 -8.313 1.00 92.06 104 VAL A C 1
ATOM 777 O O . VAL A 1 104 ? 17.886 -0.360 -8.095 1.00 92.06 104 VAL A O 1
ATOM 780 N N . GLU A 1 105 ? 19.487 -1.660 -9.002 1.00 90.06 105 GLU A N 1
ATOM 781 C CA . GLU A 1 105 ? 20.366 -0.589 -9.491 1.00 90.06 105 GLU A CA 1
ATOM 782 C C . GLU A 1 105 ? 20.904 -0.933 -10.897 1.00 90.06 105 GLU A C 1
ATOM 784 O O . GLU A 1 105 ? 21.741 -1.830 -11.021 1.00 90.06 105 GLU A O 1
ATOM 789 N N . PRO A 1 106 ? 20.438 -0.256 -11.968 1.00 88.50 106 PRO A N 1
ATOM 790 C CA . PRO A 1 106 ? 19.357 0.736 -11.974 1.00 88.50 106 PRO A CA 1
ATOM 791 C C . PRO A 1 106 ? 18.019 0.110 -11.560 1.00 88.50 106 PRO A C 1
ATOM 793 O O . PRO A 1 106 ? 17.782 -1.069 -11.830 1.00 88.50 106 PRO A O 1
ATOM 796 N N . CYS A 1 107 ? 17.144 0.885 -10.913 1.00 89.75 107 CYS A N 1
ATOM 797 C CA . CYS A 1 107 ? 15.827 0.381 -10.535 1.00 89.75 107 CYS A CA 1
ATOM 798 C C . CYS A 1 107 ? 15.003 0.067 -11.788 1.00 89.75 107 CYS A C 1
ATOM 800 O O . CYS A 1 107 ? 14.832 0.927 -12.656 1.00 89.75 107 CYS A O 1
ATOM 802 N N . ALA A 1 108 ? 14.467 -1.150 -11.878 1.00 91.44 108 ALA A N 1
ATOM 803 C CA . ALA A 1 108 ? 13.661 -1.566 -13.016 1.00 91.44 108 ALA A CA 1
ATOM 804 C C . ALA A 1 108 ? 12.578 -2.566 -12.617 1.00 91.44 108 ALA A C 1
ATOM 806 O O . ALA A 1 108 ? 12.812 -3.499 -11.843 1.00 91.44 108 ALA A O 1
ATOM 807 N N . PHE A 1 109 ? 11.408 -2.402 -13.222 1.00 93.38 109 PHE A N 1
ATOM 808 C CA . PHE A 1 109 ? 10.278 -3.311 -13.120 1.00 93.38 109 PHE A CA 1
ATOM 809 C C . PHE A 1 109 ? 9.877 -3.807 -14.505 1.00 93.38 109 PHE A C 1
ATOM 811 O O . PHE A 1 109 ? 9.979 -3.087 -15.494 1.00 93.38 109 PHE A O 1
ATOM 818 N N . ALA A 1 110 ? 9.363 -5.030 -14.559 1.00 93.31 110 ALA A N 1
ATOM 819 C CA . ALA A 1 110 ? 8.720 -5.587 -15.739 1.00 93.31 110 ALA A CA 1
ATOM 820 C C . ALA A 1 110 ? 7.278 -5.981 -15.427 1.00 93.31 110 ALA A C 1
ATOM 822 O O . ALA A 1 110 ? 6.955 -6.332 -14.288 1.00 93.31 110 ALA A O 1
ATOM 823 N N . ARG A 1 111 ? 6.412 -5.965 -16.446 1.00 93.00 111 ARG A N 1
ATOM 824 C CA . ARG A 1 111 ? 5.074 -6.552 -16.340 1.00 93.00 111 ARG A CA 1
ATOM 825 C C . ARG A 1 111 ? 5.222 -8.046 -16.058 1.00 93.00 111 ARG A C 1
ATOM 827 O O . ARG A 1 111 ? 6.043 -8.734 -16.660 1.00 93.00 111 ARG A O 1
ATOM 834 N N . AS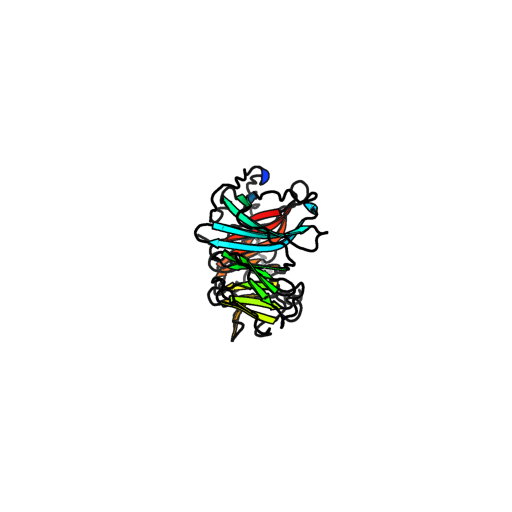P A 1 112 ? 4.457 -8.522 -15.090 1.00 93.00 112 ASP A N 1
ATOM 835 C CA . ASP A 1 112 ? 4.376 -9.934 -14.754 1.00 93.00 112 ASP A CA 1
ATOM 836 C C . ASP A 1 112 ? 3.214 -10.572 -15.527 1.00 93.00 112 ASP A C 1
ATOM 838 O O . ASP A 1 112 ? 2.045 -10.384 -15.174 1.00 93.00 112 ASP A O 1
ATOM 842 N N . GLU A 1 113 ? 3.555 -11.271 -16.610 1.00 90.38 113 GLU A N 1
ATOM 843 C CA . GLU A 1 113 ? 2.608 -11.918 -17.531 1.00 90.38 113 GLU A CA 1
ATOM 844 C C . GLU A 1 113 ? 1.935 -13.161 -16.926 1.00 90.38 113 GLU A C 1
ATOM 846 O O . GLU A 1 113 ? 0.853 -13.551 -17.362 1.00 90.38 113 GLU A O 1
ATOM 851 N N . ASP A 1 114 ? 2.514 -13.748 -15.871 1.00 90.75 114 ASP A N 1
ATOM 852 C CA . ASP A 1 114 ? 1.900 -14.869 -15.147 1.00 90.75 114 ASP A CA 1
ATOM 853 C C . ASP A 1 114 ? 0.739 -14.398 -14.251 1.00 90.75 114 ASP A C 1
ATOM 855 O O . ASP A 1 114 ? -0.037 -15.204 -13.730 1.00 90.75 114 ASP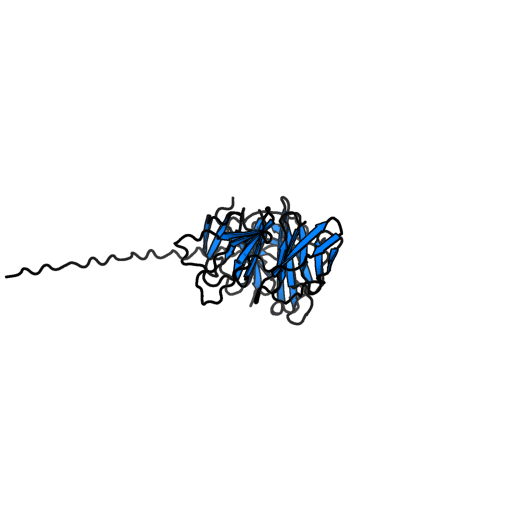 A O 1
ATOM 859 N N . PHE A 1 115 ? 0.602 -13.083 -14.055 1.00 92.25 115 PHE A N 1
ATOM 860 C CA . PHE A 1 115 ? -0.556 -12.476 -13.415 1.00 92.25 115 PHE A CA 1
ATOM 861 C C . PHE A 1 115 ? -1.562 -11.993 -14.452 1.00 92.25 115 PHE A C 1
ATOM 863 O O . PHE A 1 115 ? -1.409 -10.916 -15.047 1.00 92.25 115 PHE A O 1
ATOM 870 N N . ALA A 1 116 ? -2.639 -12.766 -14.588 1.00 90.00 116 ALA A N 1
ATOM 871 C CA . ALA A 1 116 ? -3.806 -12.356 -15.350 1.00 90.00 116 ALA A CA 1
ATOM 872 C C . ALA A 1 116 ? -4.317 -11.001 -14.838 1.00 90.00 116 ALA A C 1
ATOM 874 O O . ALA A 1 116 ? -4.581 -10.835 -13.647 1.00 90.00 116 ALA A O 1
ATOM 875 N N . GLU A 1 117 ? -4.442 -10.034 -15.749 1.00 91.19 117 GLU A N 1
ATOM 876 C CA . GLU A 1 117 ? -5.028 -8.730 -15.443 1.00 91.19 117 GLU A CA 1
ATOM 877 C C . GLU A 1 117 ? -6.420 -8.919 -14.829 1.00 91.19 117 GLU A C 1
ATOM 879 O O . GLU A 1 117 ? -7.253 -9.657 -15.361 1.00 91.19 117 GLU A O 1
ATOM 884 N N . VAL A 1 118 ? -6.669 -8.250 -13.702 1.00 91.56 118 VAL A N 1
ATOM 885 C CA . VAL A 1 118 ? -7.975 -8.300 -13.041 1.00 91.56 118 VAL A CA 1
ATOM 886 C C . VAL A 1 118 ? -8.714 -7.001 -13.298 1.00 91.56 118 VAL A C 1
ATOM 888 O O . VAL A 1 118 ? -8.271 -5.934 -12.885 1.00 91.56 118 VAL A O 1
ATOM 891 N N . THR A 1 119 ? -9.869 -7.090 -13.944 1.00 90.62 119 THR A N 1
ATOM 892 C CA . THR A 1 119 ? -10.775 -5.955 -14.143 1.00 90.62 119 THR A CA 1
ATOM 893 C C . THR A 1 119 ? -11.892 -6.004 -13.103 1.00 90.62 119 THR A C 1
ATOM 895 O O . THR A 1 119 ? -12.537 -7.042 -12.928 1.00 90.62 119 THR A O 1
ATOM 898 N N . GLY A 1 120 ? -12.137 -4.899 -12.401 1.00 86.19 120 GLY A N 1
ATOM 899 C CA . GLY A 1 120 ? -13.213 -4.824 -11.412 1.00 86.19 120 GLY A CA 1
ATOM 900 C C . GLY A 1 120 ? -13.300 -3.471 -10.720 1.00 86.19 120 GLY A C 1
ATOM 901 O O . GLY A 1 120 ? -12.348 -2.700 -10.734 1.00 86.19 120 GLY A O 1
ATOM 902 N N . GLU A 1 121 ? -14.454 -3.173 -10.126 1.00 87.81 121 GLU A N 1
ATOM 903 C CA . GLU A 1 121 ? -14.637 -1.976 -9.303 1.00 87.81 121 GLU A CA 1
ATOM 904 C C . GLU A 1 121 ? -13.824 -2.136 -8.016 1.00 87.81 121 GLU A C 1
ATOM 906 O O . GLU A 1 121 ? -14.273 -2.771 -7.068 1.00 87.81 121 GLU A O 1
ATOM 911 N N . ILE A 1 122 ? -12.593 -1.623 -8.022 1.00 89.69 122 ILE A N 1
ATOM 912 C CA . ILE A 1 122 ? -11.642 -1.716 -6.913 1.00 89.69 122 ILE A CA 1
ATOM 913 C C . ILE A 1 122 ? -11.327 -0.304 -6.430 1.00 89.69 122 ILE A C 1
ATOM 915 O O . ILE A 1 122 ? -10.918 0.542 -7.220 1.00 89.69 122 ILE A O 1
ATOM 919 N N . SER A 1 123 ? -11.515 -0.062 -5.135 1.00 88.00 123 SER A N 1
ATOM 920 C CA . SER A 1 123 ? -11.227 1.208 -4.462 1.00 88.00 123 SER A CA 1
ATOM 921 C C . SER A 1 123 ? -9.962 1.160 -3.605 1.00 88.00 123 SER A C 1
ATOM 923 O O . SER A 1 123 ? -9.351 2.197 -3.372 1.00 88.00 123 SER A O 1
ATOM 925 N N . ALA A 1 124 ? -9.540 -0.027 -3.160 1.00 91.50 124 ALA A N 1
ATOM 926 C CA . ALA A 1 124 ? -8.302 -0.220 -2.412 1.00 91.50 124 ALA A CA 1
ATOM 927 C C . ALA A 1 124 ? -7.685 -1.591 -2.709 1.00 91.50 124 ALA A C 1
ATOM 929 O O . ALA A 1 124 ? -8.397 -2.551 -3.009 1.00 91.50 124 ALA A O 1
ATOM 930 N N . ILE A 1 125 ? -6.362 -1.691 -2.584 1.00 94.00 125 ILE A N 1
ATOM 931 C CA . ILE A 1 125 ? -5.619 -2.953 -2.632 1.00 94.00 125 ILE A CA 1
ATOM 932 C C . ILE A 1 125 ? -4.820 -3.064 -1.341 1.00 94.00 125 ILE A C 1
ATOM 934 O O . ILE A 1 125 ? -4.237 -2.085 -0.884 1.00 94.00 125 ILE A O 1
ATOM 938 N N . SER A 1 126 ? -4.779 -4.262 -0.771 1.00 94.19 126 SER A N 1
ATOM 939 C CA . SER A 1 126 ? -3.882 -4.587 0.328 1.00 94.19 126 SER A CA 1
ATOM 940 C C . SER A 1 126 ? -3.212 -5.930 0.088 1.00 94.19 126 SER A C 1
ATOM 942 O O . SER A 1 126 ? -3.733 -6.790 -0.628 1.00 94.19 126 SER A O 1
ATOM 944 N N . THR A 1 127 ? -2.028 -6.083 0.659 1.00 93.81 127 THR A N 1
ATOM 945 C CA . THR A 1 127 ? -1.106 -7.175 0.378 1.00 93.81 127 THR A CA 1
ATOM 946 C C . THR A 1 127 ? -0.481 -7.698 1.661 1.00 93.81 127 THR A C 1
ATOM 948 O O . THR A 1 127 ? -0.315 -6.960 2.632 1.00 93.81 127 THR A O 1
ATOM 951 N N . SER A 1 128 ? -0.078 -8.962 1.641 1.00 91.31 128 SER A N 1
ATOM 952 C CA . SER A 1 128 ? 0.789 -9.565 2.650 1.00 91.31 128 SER A CA 1
ATOM 953 C C . SER A 1 128 ? 2.150 -9.956 2.044 1.00 91.31 128 SER A C 1
ATOM 955 O O . SER A 1 128 ? 2.256 -10.193 0.836 1.00 91.31 128 SER A O 1
ATOM 957 N N . PRO A 1 129 ? 3.228 -10.026 2.848 1.00 88.19 129 PRO A N 1
ATOM 958 C CA . PRO A 1 129 ? 4.564 -10.419 2.383 1.00 88.19 129 PRO A CA 1
ATOM 959 C C . PRO A 1 129 ? 4.649 -11.774 1.662 1.00 88.19 129 PRO A C 1
ATOM 961 O O . PRO A 1 129 ? 5.513 -11.958 0.807 1.00 88.19 129 PRO A O 1
ATOM 964 N N . ASP A 1 130 ? 3.753 -12.713 1.968 1.00 86.44 130 ASP A N 1
ATOM 965 C CA . ASP A 1 130 ? 3.670 -14.034 1.329 1.00 86.44 130 ASP A CA 1
ATOM 966 C C . ASP A 1 130 ? 2.983 -14.018 -0.053 1.00 86.44 130 ASP A C 1
ATOM 968 O O . ASP A 1 130 ? 2.811 -15.066 -0.675 1.00 86.44 130 ASP A O 1
ATOM 972 N N . GLY A 1 131 ? 2.640 -12.834 -0.570 1.00 89.56 131 GLY A N 1
ATOM 973 C CA . GLY A 1 131 ? 2.102 -12.661 -1.918 1.00 89.56 131 GLY A CA 1
ATOM 974 C C . GLY A 1 131 ? 0.584 -12.801 -2.007 1.00 89.56 131 GLY A C 1
ATOM 975 O O . GLY A 1 131 ? 0.052 -12.869 -3.119 1.00 89.56 131 GLY A O 1
ATOM 976 N N . VAL A 1 132 ? -0.125 -12.836 -0.873 1.00 92.75 132 VAL A N 1
ATOM 977 C CA . VAL A 1 132 ? -1.586 -12.744 -0.882 1.00 92.75 132 VAL A CA 1
ATOM 978 C C . VAL A 1 132 ? -1.996 -11.296 -1.127 1.00 92.75 132 VAL A C 1
ATOM 980 O O . VAL A 1 132 ? -1.457 -10.357 -0.541 1.00 92.75 132 VAL A O 1
ATOM 983 N N . VAL A 1 133 ? -2.952 -11.111 -2.033 1.00 94.38 133 VAL A N 1
ATOM 984 C CA . VAL A 1 133 ? -3.415 -9.797 -2.476 1.00 94.38 133 VAL A CA 1
ATOM 985 C C . VAL A 1 133 ? -4.924 -9.769 -2.475 1.00 94.38 133 VAL A C 1
ATOM 987 O O . VAL A 1 133 ? -5.566 -10.635 -3.072 1.00 94.38 133 VAL A O 1
ATOM 990 N N . PHE A 1 134 ? -5.484 -8.736 -1.860 1.00 95.19 134 PHE A N 1
ATOM 991 C CA . PHE A 1 134 ? -6.914 -8.490 -1.845 1.00 95.19 134 PHE A CA 1
ATOM 992 C C . PHE A 1 134 ? -7.246 -7.113 -2.409 1.00 95.19 134 PHE A C 1
ATOM 994 O O . PHE A 1 134 ? -6.548 -6.135 -2.150 1.00 95.19 134 PHE A O 1
ATOM 1001 N N . GLY A 1 135 ? -8.334 -7.051 -3.171 1.00 94.81 135 GLY A N 1
ATOM 1002 C CA . GLY A 1 135 ? -8.967 -5.818 -3.616 1.00 94.81 135 GLY A CA 1
ATOM 1003 C C . GLY A 1 135 ? -10.271 -5.590 -2.860 1.00 94.81 135 GLY A C 1
ATOM 1004 O O . GLY A 1 135 ? -11.054 -6.521 -2.674 1.00 94.81 135 GLY A O 1
ATOM 1005 N N . LEU A 1 136 ? -10.515 -4.355 -2.440 1.00 94.62 136 LEU A N 1
ATOM 1006 C CA . LEU A 1 136 ? -11.802 -3.912 -1.916 1.00 94.62 136 LEU A CA 1
ATOM 1007 C C . LEU A 1 136 ? -12.626 -3.332 -3.061 1.00 94.62 136 LEU A C 1
ATOM 1009 O O . LEU A 1 136 ? -12.196 -2.364 -3.684 1.00 94.62 136 LEU A O 1
ATOM 1013 N N . GLY A 1 137 ? -13.791 -3.912 -3.323 1.00 91.88 137 GLY A N 1
ATOM 1014 C CA . GLY A 1 137 ? -14.827 -3.314 -4.158 1.00 91.88 137 GLY A CA 1
ATOM 1015 C C . GLY A 1 137 ? -15.985 -2.773 -3.326 1.00 91.88 137 GLY A C 1
ATOM 1016 O O . GLY A 1 137 ? -15.948 -2.801 -2.097 1.00 91.88 137 GLY A O 1
ATOM 1017 N N . TYR A 1 138 ? -17.028 -2.280 -3.996 1.00 86.25 138 TYR A N 1
ATOM 1018 C CA . TYR A 1 138 ? -18.194 -1.702 -3.317 1.00 86.25 138 TYR A CA 1
ATOM 1019 C C . TYR A 1 138 ? -19.047 -2.735 -2.568 1.00 86.25 138 TYR A C 1
ATOM 1021 O O . TYR A 1 138 ? -19.662 -2.402 -1.561 1.00 86.25 138 TYR A O 1
ATOM 1029 N N . ASP A 1 139 ? -19.093 -3.979 -3.048 1.00 88.81 139 ASP A N 1
ATOM 1030 C CA . ASP A 1 139 ? -19.956 -5.041 -2.514 1.00 88.81 139 ASP A CA 1
ATOM 1031 C C . ASP A 1 139 ? -19.181 -6.225 -1.921 1.00 88.81 139 ASP A C 1
ATOM 1033 O O . ASP A 1 139 ? -19.765 -7.092 -1.265 1.00 88.81 139 ASP A O 1
ATOM 1037 N N . ARG A 1 140 ? -17.865 -6.285 -2.153 1.00 92.81 140 ARG A N 1
ATOM 1038 C CA . ARG A 1 140 ? -17.040 -7.430 -1.771 1.00 92.81 140 ARG A CA 1
ATOM 1039 C C . ARG A 1 140 ? -15.580 -7.079 -1.514 1.00 92.81 140 ARG A C 1
ATOM 1041 O O . ARG A 1 140 ? -15.038 -6.142 -2.095 1.00 92.81 140 ARG A O 1
ATOM 1048 N N . VAL A 1 141 ? -14.910 -7.920 -0.734 1.00 94.31 141 VAL A N 1
ATOM 1049 C CA . VAL A 1 141 ? -13.446 -8.047 -0.743 1.00 94.31 141 VAL A CA 1
ATOM 1050 C C . VAL A 1 141 ? -13.082 -9.261 -1.591 1.00 94.31 141 VAL A C 1
ATOM 1052 O O . VAL A 1 141 ? -13.601 -10.346 -1.352 1.00 94.31 141 VAL A O 1
ATOM 1055 N N . ARG A 1 142 ? -12.206 -9.101 -2.585 1.00 94.06 142 ARG A N 1
ATOM 1056 C CA . ARG A 1 142 ? -11.809 -10.169 -3.514 1.00 94.06 142 ARG A CA 1
ATOM 1057 C C . ARG A 1 142 ? -10.336 -10.524 -3.361 1.00 94.06 142 ARG A C 1
ATOM 1059 O O . ARG A 1 142 ? -9.495 -9.634 -3.457 1.00 94.06 142 ARG A O 1
ATOM 1066 N N . ARG A 1 143 ? -10.000 -11.814 -3.231 1.00 94.12 143 ARG A N 1
ATOM 1067 C CA . ARG A 1 143 ? -8.620 -12.307 -3.404 1.00 94.12 143 ARG A CA 1
ATOM 1068 C C . ARG A 1 143 ? -8.227 -12.189 -4.873 1.00 94.12 143 ARG A C 1
ATOM 1070 O O . ARG A 1 143 ? -8.848 -12.822 -5.724 1.00 94.12 143 ARG A O 1
ATOM 1077 N N . LEU A 1 144 ? -7.207 -11.389 -5.159 1.00 93.75 144 LEU A N 1
ATOM 1078 C CA . LEU A 1 144 ? -6.630 -11.199 -6.492 1.00 93.75 144 LEU A CA 1
ATOM 1079 C C . LEU A 1 144 ? -5.467 -12.167 -6.739 1.00 93.75 144 LEU A C 1
ATOM 1081 O O . LEU A 1 144 ? -5.286 -12.637 -7.858 1.00 93.75 144 LEU A O 1
ATOM 1085 N N . ALA A 1 145 ? -4.703 -12.491 -5.693 1.00 92.88 145 ALA A N 1
ATOM 1086 C CA . ALA A 1 145 ? -3.651 -13.501 -5.727 1.00 92.88 145 ALA A CA 1
ATOM 1087 C C . ALA A 1 145 ? -3.458 -14.164 -4.348 1.00 92.88 145 ALA A C 1
ATOM 1089 O O . ALA A 1 145 ? -3.745 -13.530 -3.331 1.00 92.88 145 ALA A O 1
ATOM 1090 N N . PRO A 1 146 ? -2.969 -15.417 -4.303 1.00 91.06 146 PRO A N 1
ATOM 1091 C CA . PRO A 1 146 ? -2.894 -16.345 -5.435 1.00 91.06 146 PRO A CA 1
ATOM 1092 C C . PRO A 1 146 ? -4.297 -16.773 -5.912 1.00 91.06 146 PRO A C 1
ATOM 1094 O O . PRO A 1 146 ? -5.297 -16.578 -5.219 1.00 91.06 146 PRO A O 1
ATOM 1097 N N . ALA A 1 147 ? -4.375 -17.360 -7.108 1.00 86.81 147 ALA A N 1
ATOM 1098 C CA . ALA A 1 147 ? -5.599 -18.001 -7.588 1.00 86.81 147 ALA A CA 1
ATOM 1099 C C . ALA A 1 147 ? -5.947 -19.245 -6.729 1.00 86.81 147 ALA A C 1
ATOM 1101 O O . ALA A 1 147 ? -5.036 -19.872 -6.185 1.00 86.81 147 ALA A O 1
ATOM 1102 N N . PRO A 1 148 ? -7.230 -19.647 -6.628 1.00 88.75 148 PRO A N 1
ATOM 1103 C CA . PRO A 1 148 ? -8.408 -19.030 -7.246 1.00 88.75 148 PRO A CA 1
ATOM 1104 C C . PRO A 1 148 ? -8.834 -17.727 -6.553 1.00 88.75 148 PRO A C 1
ATOM 1106 O O . PRO A 1 148 ? -8.475 -17.476 -5.401 1.00 88.75 148 PRO A O 1
ATOM 1109 N N . ALA A 1 149 ? -9.628 -16.913 -7.251 1.00 89.94 149 ALA A N 1
ATOM 1110 C CA . ALA A 1 149 ? -10.278 -15.756 -6.644 1.00 89.94 149 ALA A CA 1
ATOM 1111 C C . ALA A 1 149 ? -11.289 -16.205 -5.575 1.00 89.94 149 ALA A C 1
ATOM 1113 O O . ALA A 1 149 ? -12.024 -17.171 -5.778 1.00 89.94 149 ALA A O 1
ATOM 1114 N N . ILE A 1 150 ? -11.330 -15.486 -4.455 1.00 91.50 150 ILE A N 1
ATOM 1115 C CA . ILE A 1 150 ? -12.305 -15.670 -3.371 1.00 91.50 150 ILE A CA 1
ATOM 1116 C C . ILE A 1 150 ? -13.019 -14.340 -3.182 1.00 91.50 150 ILE A C 1
ATOM 1118 O O . ILE A 1 150 ? -12.342 -13.333 -3.000 1.00 91.50 150 ILE A O 1
ATOM 1122 N N . ASP A 1 151 ? -14.350 -14.347 -3.186 1.00 92.81 151 ASP A N 1
ATOM 1123 C CA . ASP A 1 151 ? -15.173 -13.161 -2.944 1.00 92.81 151 ASP A CA 1
ATOM 1124 C C . ASP A 1 151 ? -15.811 -13.223 -1.551 1.00 92.81 151 ASP A C 1
ATOM 1126 O O . ASP A 1 151 ? -16.499 -14.183 -1.207 1.00 92.81 151 ASP A O 1
ATOM 1130 N N . CYS A 1 152 ? -15.614 -12.166 -0.770 1.00 92.31 152 CYS A N 1
ATOM 1131 C CA . CYS A 1 152 ? -16.184 -11.975 0.559 1.00 92.31 152 CYS A CA 1
ATOM 1132 C C . CYS A 1 152 ? -17.245 -10.898 0.478 1.00 92.31 152 CYS A C 1
ATOM 1134 O O . CYS A 1 152 ? -16.902 -9.730 0.303 1.00 92.31 152 CYS A O 1
ATOM 1136 N N . ALA A 1 153 ? -18.513 -11.278 0.600 1.00 91.88 153 ALA A N 1
ATOM 1137 C CA . ALA A 1 153 ? -19.608 -10.320 0.589 1.00 91.88 153 ALA A CA 1
ATOM 1138 C C . ALA A 1 153 ? -19.509 -9.338 1.769 1.00 91.88 153 ALA A C 1
ATOM 1140 O O . ALA A 1 153 ? -19.107 -9.707 2.877 1.00 91.88 153 ALA A O 1
ATOM 1141 N N . LEU A 1 154 ? -19.896 -8.088 1.519 1.00 87.88 154 LEU A N 1
ATOM 1142 C CA . LEU A 1 154 ? -19.916 -6.996 2.494 1.00 87.88 154 LEU A CA 1
ATOM 1143 C C . LEU A 1 154 ? -21.341 -6.682 2.967 1.00 87.88 154 LEU A C 1
ATOM 1145 O O . LEU A 1 154 ? -21.698 -5.529 3.170 1.00 87.88 154 LEU A O 1
ATOM 1149 N N . ASP A 1 155 ? -22.161 -7.713 3.184 1.00 79.38 155 ASP A N 1
ATOM 1150 C CA . ASP A 1 155 ? -23.609 -7.585 3.436 1.00 79.38 155 ASP A CA 1
ATOM 1151 C C . ASP A 1 155 ? -23.979 -6.691 4.639 1.00 79.38 155 ASP A C 1
ATOM 1153 O O . ASP A 1 155 ? -25.092 -6.173 4.719 1.00 79.38 155 ASP A O 1
ATOM 1157 N N . ALA A 1 156 ? -23.055 -6.503 5.586 1.00 74.69 156 ALA A N 1
ATOM 1158 C CA . ALA A 1 156 ? -23.243 -5.692 6.791 1.00 74.69 156 ALA A CA 1
ATOM 1159 C C . ALA A 1 156 ? -22.479 -4.353 6.768 1.00 74.69 156 ALA A C 1
ATOM 1161 O O . ALA A 1 156 ? -22.398 -3.674 7.796 1.00 74.69 156 ALA A O 1
ATOM 1162 N N . VAL A 1 157 ? -21.873 -3.989 5.634 1.00 77.69 157 VAL A N 1
ATOM 1163 C CA . VAL A 1 157 ? -20.936 -2.869 5.523 1.00 77.69 157 VAL A CA 1
ATOM 1164 C C . VAL A 1 157 ? -21.236 -2.037 4.275 1.00 77.69 157 VAL A C 1
ATOM 1166 O O . VAL A 1 157 ? -21.094 -2.504 3.152 1.00 77.69 157 VAL A O 1
ATOM 1169 N N . GLU A 1 158 ? -21.592 -0.767 4.465 1.00 80.44 158 GLU A N 1
ATOM 1170 C CA . GLU A 1 158 ? -21.751 0.180 3.358 1.00 80.44 158 GLU A CA 1
ATOM 1171 C C . GLU A 1 158 ? -20.389 0.765 2.960 1.00 80.44 158 GLU A C 1
ATOM 1173 O O . GLU A 1 158 ? -19.842 1.625 3.652 1.00 80.44 158 GLU A O 1
ATOM 1178 N N . ILE A 1 159 ? -19.824 0.293 1.848 1.00 82.62 159 ILE A N 1
ATOM 1179 C CA . ILE A 1 159 ? -18.556 0.803 1.322 1.00 82.62 159 ILE A CA 1
ATOM 1180 C C . ILE A 1 159 ? -18.780 2.100 0.560 1.00 82.62 159 ILE A C 1
ATOM 1182 O O . ILE A 1 159 ? -19.499 2.162 -0.435 1.00 82.62 159 ILE A O 1
ATOM 1186 N N . THR A 1 160 ? -18.074 3.135 0.995 1.00 79.06 160 THR A N 1
ATOM 1187 C CA . THR A 1 160 ? -17.972 4.406 0.282 1.00 79.06 160 THR A CA 1
ATOM 1188 C C . THR A 1 160 ? -16.619 4.516 -0.418 1.00 79.06 160 THR A C 1
ATOM 1190 O O . THR A 1 160 ? -15.708 3.717 -0.189 1.00 79.06 160 THR A O 1
ATOM 1193 N N . MET A 1 161 ? -16.442 5.561 -1.227 1.00 74.50 161 MET A N 1
ATOM 1194 C CA . MET A 1 161 ? -15.140 5.900 -1.821 1.00 74.50 161 MET A CA 1
ATOM 1195 C C . MET A 1 161 ? -14.054 6.266 -0.793 1.00 74.50 161 MET A C 1
ATOM 1197 O O . MET A 1 161 ? -12.896 6.432 -1.155 1.00 74.50 161 MET A O 1
ATOM 1201 N N . HIS A 1 162 ? -14.425 6.403 0.480 1.00 81.56 162 HIS A N 1
ATOM 1202 C CA . HIS A 1 162 ? -13.529 6.664 1.601 1.00 81.56 162 HIS A CA 1
ATOM 1203 C C . HIS A 1 162 ? -13.330 5.407 2.449 1.00 81.56 162 HIS A C 1
ATOM 1205 O O . HIS A 1 162 ? -13.203 5.494 3.663 1.00 81.56 162 HIS A O 1
ATOM 1211 N N . SER A 1 163 ? -13.372 4.226 1.841 1.00 87.81 163 SER A N 1
ATOM 1212 C CA . SER A 1 163 ? -13.117 2.973 2.551 1.00 87.81 163 SER A CA 1
ATOM 1213 C C . SER A 1 163 ? -11.680 2.527 2.321 1.00 87.81 163 SER A C 1
ATOM 1215 O O . SER A 1 163 ? -11.105 2.799 1.269 1.00 87.81 163 SER A O 1
ATOM 1217 N N . ALA A 1 164 ? -11.101 1.840 3.299 1.00 90.44 164 ALA A N 1
ATOM 1218 C CA . ALA A 1 164 ? -9.747 1.311 3.205 1.00 90.44 164 ALA A CA 1
ATOM 1219 C C . ALA A 1 164 ? -9.725 -0.184 3.524 1.00 90.44 164 ALA A C 1
ATOM 1221 O O . ALA A 1 164 ? -10.604 -0.707 4.210 1.00 90.44 164 ALA A O 1
ATOM 1222 N N . LEU A 1 165 ? -8.695 -0.862 3.032 1.00 93.56 165 LEU A N 1
ATOM 1223 C CA . LEU A 1 165 ? -8.436 -2.271 3.286 1.00 93.56 165 LEU A CA 1
ATOM 1224 C C . LEU A 1 165 ? -7.013 -2.414 3.806 1.00 93.56 165 LEU A C 1
ATOM 1226 O O . LEU A 1 165 ? -6.085 -1.844 3.238 1.00 93.56 165 LEU A O 1
ATOM 1230 N N . THR A 1 166 ? -6.841 -3.200 4.860 1.00 93.50 166 THR A N 1
ATOM 1231 C CA . THR A 1 166 ? -5.518 -3.574 5.357 1.00 93.50 166 THR A CA 1
ATOM 1232 C C . THR A 1 166 ? -5.505 -5.048 5.741 1.00 93.50 166 THR A C 1
ATOM 1234 O O . THR A 1 166 ? -6.503 -5.561 6.252 1.00 93.50 166 THR A O 1
ATOM 1237 N N . LEU A 1 167 ? -4.402 -5.739 5.471 1.00 93.69 167 LEU A N 1
ATOM 1238 C CA . LEU A 1 167 ? -4.204 -7.148 5.796 1.00 93.69 167 LEU A CA 1
ATOM 1239 C C . LEU A 1 167 ? -3.089 -7.301 6.816 1.00 93.69 167 LEU A C 1
ATOM 1241 O O . LEU A 1 167 ? -2.087 -6.587 6.775 1.00 93.69 167 LEU A O 1
ATOM 1245 N N . ALA A 1 168 ? -3.247 -8.297 7.676 1.00 91.31 168 ALA A N 1
ATOM 1246 C CA . ALA A 1 168 ? -2.169 -8.790 8.501 1.00 91.31 168 ALA A CA 1
ATOM 1247 C C . ALA A 1 168 ? -1.050 -9.374 7.617 1.00 91.31 168 ALA A C 1
ATOM 1249 O O . ALA A 1 168 ? -1.331 -9.927 6.545 1.00 91.31 168 ALA A O 1
ATOM 1250 N N . PRO A 1 169 ? 0.213 -9.340 8.073 1.00 89.00 169 PRO A N 1
ATOM 1251 C CA . PRO A 1 169 ? 1.336 -9.919 7.337 1.00 89.00 169 PRO A CA 1
ATOM 1252 C C . PRO A 1 169 ? 1.207 -11.420 7.041 1.00 89.00 169 PRO A C 1
ATOM 1254 O O . PRO A 1 169 ? 1.885 -11.925 6.154 1.00 89.00 169 PRO A O 1
ATOM 1257 N N . ASP A 1 170 ? 0.353 -12.147 7.763 1.00 89.56 170 ASP A N 1
ATOM 1258 C CA . ASP A 1 170 ? 0.095 -13.567 7.506 1.00 89.56 170 ASP A CA 1
ATOM 1259 C C . ASP A 1 170 ? -0.907 -13.824 6.364 1.00 89.56 170 ASP A C 1
ATOM 1261 O O . ASP A 1 170 ? -1.167 -14.982 6.038 1.00 89.56 170 ASP A O 1
ATOM 1265 N N . GLY A 1 171 ? -1.515 -12.768 5.805 1.00 90.19 171 GLY A N 1
ATOM 1266 C CA . GLY A 1 171 ? -2.500 -12.845 4.724 1.00 90.19 171 GLY A CA 1
ATOM 1267 C C . GLY A 1 171 ? -3.829 -13.510 5.107 1.00 90.19 171 GLY A C 1
ATOM 1268 O O . GLY A 1 171 ? -4.673 -13.739 4.239 1.00 90.19 171 GLY A O 1
ATOM 1269 N N . ARG A 1 172 ? -4.042 -13.848 6.388 1.00 91.62 172 ARG A N 1
ATOM 1270 C CA . ARG A 1 172 ? -5.209 -14.617 6.867 1.00 91.62 172 ARG A CA 1
ATOM 1271 C C . ARG A 1 172 ? -6.241 -13.772 7.581 1.00 91.62 172 ARG A C 1
ATOM 1273 O O . ARG A 1 172 ? -7.380 -14.210 7.756 1.00 91.62 172 ARG A O 1
ATOM 1280 N N . SER A 1 173 ? -5.865 -12.576 8.001 1.00 92.88 173 SER A N 1
ATOM 1281 C CA . SER A 1 173 ? -6.783 -11.634 8.619 1.00 92.88 173 SER A CA 1
ATOM 1282 C C . SER A 1 173 ? -6.517 -10.218 8.144 1.00 92.88 173 SER A C 1
ATOM 1284 O O . SER A 1 173 ? -5.522 -9.938 7.481 1.00 92.88 173 SER A O 1
ATOM 1286 N N . GLY A 1 174 ? -7.448 -9.326 8.433 1.00 93.50 174 GLY A N 1
ATOM 1287 C CA . GLY A 1 174 ? -7.351 -7.935 8.049 1.00 93.50 174 GLY A CA 1
ATOM 1288 C C . GLY A 1 174 ? -8.513 -7.133 8.593 1.00 93.50 174 GLY A C 1
ATOM 1289 O O . GLY A 1 174 ? -9.310 -7.615 9.404 1.00 93.50 174 GLY A O 1
ATOM 1290 N N . TRP A 1 175 ? -8.632 -5.913 8.095 1.00 92.69 175 TRP A N 1
ATOM 1291 C CA . TRP A 1 175 ? -9.720 -5.016 8.433 1.00 92.69 175 TRP A CA 1
ATOM 1292 C C . TRP A 1 175 ? -10.182 -4.250 7.206 1.00 92.69 175 TRP A C 1
ATOM 1294 O O . TRP A 1 175 ? -9.378 -3.752 6.415 1.00 92.69 175 TRP A O 1
ATOM 1304 N N . VAL A 1 176 ? -11.500 -4.128 7.091 1.00 92.94 176 VAL A N 1
ATOM 1305 C CA . VAL A 1 176 ? -12.148 -3.173 6.198 1.00 92.94 176 VAL A CA 1
ATOM 1306 C C . VAL A 1 176 ? -12.524 -1.963 7.037 1.00 92.94 176 VAL A C 1
ATOM 1308 O O . VAL A 1 176 ? -13.283 -2.080 8.000 1.00 92.94 176 VAL A O 1
ATOM 1311 N N . LEU A 1 177 ? -11.972 -0.805 6.695 1.00 90.38 177 LEU A N 1
ATOM 1312 C CA . LEU A 1 177 ? -12.321 0.459 7.323 1.00 90.38 177 LEU A CA 1
ATOM 1313 C C . LEU A 1 177 ? -13.421 1.132 6.507 1.00 90.38 177 LEU A C 1
ATOM 1315 O O . LEU A 1 177 ? -13.248 1.414 5.324 1.00 90.38 177 LEU A O 1
ATOM 1319 N N . VAL A 1 178 ? -14.538 1.393 7.168 1.00 87.56 178 VAL A N 1
ATOM 1320 C CA . VAL A 1 178 ? -15.745 1.998 6.615 1.00 87.56 178 VAL A CA 1
ATOM 1321 C C . VAL A 1 178 ? -15.735 3.480 6.952 1.00 87.56 178 VAL A C 1
ATOM 1323 O O . VAL A 1 178 ? -15.641 3.823 8.130 1.00 87.56 178 VAL A O 1
ATOM 1326 N N . ASP A 1 179 ? -15.851 4.332 5.932 1.00 84.50 179 ASP A N 1
ATOM 1327 C CA . ASP A 1 179 ? -15.956 5.793 6.061 1.00 84.50 179 ASP A CA 1
ATOM 1328 C C . ASP A 1 179 ? -14.796 6.457 6.835 1.00 84.50 179 ASP A C 1
ATOM 1330 O O . ASP A 1 179 ? -14.927 6.913 7.974 1.00 84.50 179 ASP A O 1
ATOM 1334 N N . THR A 1 180 ? -13.633 6.561 6.190 1.00 80.19 180 THR A N 1
ATOM 1335 C CA . THR A 1 180 ? -12.429 7.180 6.760 1.00 80.19 180 THR A CA 1
ATOM 1336 C C . THR A 1 180 ? -12.569 8.685 7.006 1.00 80.19 180 THR A C 1
ATOM 1338 O O . THR A 1 180 ? -11.824 9.238 7.820 1.00 80.19 180 THR A O 1
ATOM 1341 N N . THR A 1 181 ? -13.515 9.367 6.349 1.00 80.69 181 THR A N 1
ATOM 1342 C CA . THR A 1 181 ? -13.671 10.830 6.411 1.00 80.69 181 THR A CA 1
ATOM 1343 C C . THR A 1 181 ? -14.849 11.297 7.267 1.00 80.69 181 THR A C 1
ATOM 1345 O O . THR A 1 181 ? -14.936 12.497 7.554 1.00 80.69 181 THR A O 1
ATOM 1348 N N . GLY A 1 182 ? -15.725 10.398 7.713 1.00 83.69 182 GLY A N 1
ATOM 1349 C CA . GLY A 1 182 ? -16.802 10.666 8.662 1.00 83.69 182 GLY A CA 1
ATOM 1350 C C . GLY A 1 182 ? -16.533 10.045 10.031 1.00 83.69 182 GLY A C 1
ATOM 1351 O O . GLY A 1 182 ? -15.794 10.624 10.834 1.00 83.69 182 GLY A O 1
ATOM 1352 N N . LYS A 1 183 ? -17.174 8.905 10.315 1.00 85.38 183 LYS A N 1
ATOM 1353 C CA . LYS A 1 183 ? -17.015 8.137 11.567 1.00 85.38 183 LYS A CA 1
ATOM 1354 C C . LYS A 1 183 ? -16.425 6.759 11.256 1.00 85.38 183 LYS A C 1
ATOM 1356 O O . LYS A 1 183 ? -17.201 5.831 11.026 1.00 85.38 183 LYS A O 1
ATOM 1361 N N . PRO A 1 184 ? -15.088 6.619 11.280 1.00 87.69 184 PRO A N 1
ATOM 1362 C CA . PRO A 1 184 ? -14.440 5.387 10.864 1.00 87.69 184 PRO A CA 1
ATOM 1363 C C . PRO A 1 184 ? -14.884 4.192 11.705 1.00 87.69 184 PRO A C 1
ATOM 1365 O O . PRO A 1 184 ? -14.879 4.249 12.938 1.00 87.69 184 PRO A O 1
ATOM 1368 N N . LYS A 1 185 ? -15.250 3.101 11.028 1.00 88.00 185 LYS A N 1
ATOM 1369 C CA . LYS A 1 185 ? -15.567 1.812 11.657 1.00 88.00 185 LYS A CA 1
ATOM 1370 C C . LYS A 1 185 ? -14.732 0.711 11.047 1.00 88.00 185 LYS A C 1
ATOM 1372 O O . LYS A 1 185 ? -14.669 0.614 9.829 1.00 88.00 185 LYS A O 1
ATOM 1377 N N . ALA A 1 186 ? -14.152 -0.156 11.863 1.00 89.75 186 ALA A N 1
ATOM 1378 C CA . ALA A 1 186 ? -13.412 -1.306 11.364 1.00 89.75 186 ALA A CA 1
ATOM 1379 C C . ALA A 1 186 ? -14.274 -2.570 11.444 1.00 89.75 186 ALA A C 1
ATOM 1381 O O . ALA A 1 186 ? -14.796 -2.911 12.509 1.00 89.75 186 ALA A O 1
ATOM 1382 N N . ALA A 1 187 ? -14.414 -3.253 10.313 1.00 91.62 187 ALA A N 1
ATOM 1383 C CA . ALA A 1 187 ? -15.005 -4.578 10.201 1.00 91.62 187 ALA A CA 1
ATOM 1384 C C . ALA A 1 187 ? -13.877 -5.620 10.083 1.00 91.62 187 ALA A C 1
ATOM 1386 O O . ALA A 1 187 ? -13.025 -5.481 9.198 1.00 91.62 187 ALA A O 1
ATOM 1387 N N . PRO A 1 188 ? -13.824 -6.636 10.966 1.00 91.94 188 PRO A N 1
ATOM 1388 C CA . PRO A 1 188 ? -12.778 -7.648 10.913 1.00 91.94 188 PRO A CA 1
ATOM 1389 C C . PRO A 1 188 ? -12.964 -8.518 9.680 1.00 91.94 188 PRO A C 1
ATOM 1391 O O . PRO A 1 188 ? -14.073 -8.953 9.376 1.00 91.94 188 PRO A O 1
ATOM 1394 N N . LEU A 1 189 ? -11.863 -8.810 9.010 1.00 92.62 189 LEU A N 1
ATOM 1395 C CA . LEU A 1 189 ? -11.799 -9.695 7.862 1.00 92.62 189 LEU A CA 1
ATOM 1396 C C . LEU A 1 189 ? -10.992 -10.932 8.254 1.00 92.62 189 LEU A C 1
ATOM 1398 O O . LEU A 1 189 ? -9.911 -10.820 8.833 1.00 92.62 189 LEU A O 1
ATOM 1402 N N . ALA A 1 190 ? -11.522 -12.113 7.952 1.00 93.06 190 ALA A N 1
ATOM 1403 C CA . ALA A 1 190 ? -10.856 -13.380 8.220 1.00 93.06 190 ALA A CA 1
ATOM 1404 C C . ALA A 1 190 ? -10.975 -14.324 7.024 1.00 93.06 190 ALA A C 1
ATOM 1406 O O . ALA A 1 190 ? -12.034 -14.421 6.400 1.00 93.06 190 ALA A O 1
ATOM 1407 N N . PHE A 1 191 ? -9.896 -15.054 6.756 1.00 88.62 191 PHE A N 1
ATOM 1408 C CA . PHE A 1 191 ? -9.776 -16.030 5.682 1.00 88.62 191 PHE A CA 1
ATOM 1409 C C . PHE A 1 191 ? -9.476 -17.412 6.255 1.00 88.62 191 PHE A C 1
ATOM 1411 O O . PHE A 1 191 ? -8.640 -17.578 7.143 1.00 88.62 191 PHE A O 1
ATOM 1418 N N . THR A 1 192 ? -10.164 -18.437 5.763 1.00 86.00 192 THR A N 1
ATOM 1419 C CA . THR A 1 192 ? -9.939 -19.830 6.163 1.00 86.00 192 THR A CA 1
ATOM 1420 C C . THR A 1 192 ? -10.083 -20.731 4.944 1.00 86.00 192 THR A C 1
ATOM 1422 O O . THR A 1 192 ? -11.189 -21.084 4.539 1.00 86.00 192 THR A O 1
ATOM 1425 N N . GLY A 1 193 ? -8.947 -21.100 4.348 1.00 82.31 193 GLY A N 1
ATOM 1426 C CA . GLY A 1 193 ? -8.925 -21.840 3.086 1.00 82.31 193 GLY A CA 1
ATOM 1427 C C . GLY A 1 193 ? -9.556 -21.018 1.963 1.00 82.31 193 GLY A C 1
ATOM 1428 O O . GLY A 1 193 ? -9.080 -19.924 1.665 1.00 82.31 193 GLY A O 1
ATOM 1429 N N . ASP A 1 194 ? -10.640 -21.540 1.388 1.00 84.56 194 ASP A N 1
ATOM 1430 C CA . ASP A 1 194 ? -11.416 -20.875 0.333 1.00 84.56 194 ASP A CA 1
ATOM 1431 C C . ASP A 1 194 ? -12.636 -20.101 0.855 1.00 84.56 194 ASP A C 1
ATOM 1433 O O . ASP A 1 194 ? -13.419 -19.557 0.079 1.00 84.56 194 ASP A O 1
ATOM 1437 N N . ALA A 1 195 ? -12.810 -20.049 2.177 1.00 87.94 195 ALA A N 1
ATOM 1438 C CA . ALA A 1 195 ? -13.857 -19.271 2.816 1.00 87.94 195 ALA A CA 1
ATOM 1439 C C . ALA A 1 195 ? -13.300 -17.957 3.358 1.00 87.94 195 ALA A C 1
ATOM 1441 O O . ALA A 1 195 ? -12.150 -17.867 3.801 1.00 87.94 195 ALA A O 1
ATOM 1442 N N . CYS A 1 196 ? -14.157 -16.948 3.395 1.00 92.25 196 CYS A N 1
ATOM 1443 C CA . CYS A 1 196 ? -13.860 -15.702 4.064 1.00 92.25 196 CYS A CA 1
ATOM 1444 C C . CYS A 1 196 ? -15.095 -15.101 4.713 1.00 92.25 196 CYS A C 1
ATOM 1446 O O . CYS A 1 196 ? -16.231 -15.407 4.349 1.00 92.25 196 CYS A O 1
ATOM 1448 N N . HIS A 1 197 ? -14.851 -14.260 5.706 1.00 92.38 197 HIS A N 1
ATOM 1449 C CA . HIS A 1 197 ? -15.890 -13.634 6.497 1.00 92.38 197 HIS A CA 1
ATOM 1450 C C . HIS A 1 197 ? -15.511 -12.194 6.813 1.00 92.38 197 HIS A C 1
ATOM 1452 O O . HIS A 1 197 ? -14.386 -11.923 7.238 1.00 92.38 197 HIS A O 1
ATOM 1458 N N . VAL A 1 198 ? -16.478 -11.296 6.639 1.00 92.69 198 VAL A N 1
ATOM 1459 C CA . VAL A 1 198 ? -16.409 -9.921 7.125 1.00 92.69 198 VAL A CA 1
ATOM 1460 C C . VAL A 1 198 ? -17.379 -9.801 8.289 1.00 92.69 198 VAL A C 1
ATOM 1462 O O . VAL A 1 198 ? -18.584 -10.003 8.134 1.00 92.69 198 VAL A O 1
ATOM 1465 N N . GLY A 1 199 ? -16.834 -9.534 9.471 1.00 91.00 199 GLY A N 1
ATOM 1466 C CA . GLY A 1 199 ? -17.624 -9.342 10.676 1.00 91.00 199 GLY A CA 1
ATOM 1467 C C . GLY A 1 199 ? -18.306 -7.971 10.714 1.00 91.00 199 GLY A C 1
ATOM 1468 O O . GLY A 1 199 ? -18.086 -7.126 9.845 1.00 91.00 199 GLY A O 1
ATOM 1469 N N . PRO A 1 200 ? -19.132 -7.716 11.739 1.00 89.56 200 PRO A N 1
ATOM 1470 C CA . PRO A 1 200 ? -19.817 -6.440 11.875 1.00 89.56 200 PRO A CA 1
ATOM 1471 C C . PRO A 1 200 ? -18.819 -5.288 12.108 1.00 89.56 200 PRO A C 1
ATOM 1473 O O . PRO A 1 200 ? -17.839 -5.463 12.841 1.00 89.56 200 PRO A O 1
ATOM 1476 N N . PRO A 1 201 ? -19.070 -4.097 11.534 1.00 88.44 201 PRO A N 1
ATOM 1477 C CA . PRO A 1 201 ? -18.229 -2.927 11.751 1.00 88.44 201 PRO A CA 1
ATOM 1478 C C . PRO A 1 201 ? -18.359 -2.408 13.189 1.00 88.44 201 PRO A C 1
ATOM 1480 O O . PRO A 1 201 ? -19.458 -2.331 13.741 1.00 88.44 201 PRO A O 1
ATOM 1483 N N . SER A 1 202 ? -17.240 -1.993 13.783 1.00 86.00 202 SER A N 1
ATOM 1484 C CA . SER A 1 202 ? -17.188 -1.424 15.136 1.00 86.00 202 SER A CA 1
ATOM 1485 C C . SER A 1 202 ? -16.435 -0.090 15.172 1.00 86.00 202 SER A C 1
ATOM 1487 O O . SER A 1 202 ? -15.488 0.118 14.418 1.00 86.00 202 SER A O 1
ATOM 1489 N N . GLU A 1 203 ? -16.861 0.827 16.048 1.00 79.81 203 GLU A N 1
ATOM 1490 C CA . GLU A 1 203 ? -16.260 2.168 16.215 1.00 79.81 203 GLU A CA 1
ATOM 1491 C C . GLU A 1 203 ? -15.048 2.172 17.169 1.00 79.81 203 GLU A C 1
ATOM 1493 O O . GLU A 1 203 ? -14.494 3.227 17.477 1.00 79.81 203 GLU A O 1
ATOM 1498 N N . HIS A 1 204 ? -14.645 1.016 17.703 1.00 72.06 204 HIS A N 1
ATOM 1499 C CA . HIS A 1 204 ? -13.731 0.976 18.841 1.00 72.06 204 HIS A CA 1
ATOM 1500 C C . HIS A 1 204 ? -12.354 1.570 18.517 1.00 72.06 204 HIS A C 1
ATOM 1502 O O . HIS A 1 204 ? -11.607 1.067 17.685 1.00 72.06 204 HIS A O 1
ATOM 1508 N N . GLY A 1 205 ? -12.012 2.638 19.244 1.00 72.81 205 GLY A N 1
ATOM 1509 C CA . GLY A 1 205 ? -10.661 3.190 19.322 1.00 72.81 205 GLY A CA 1
ATOM 1510 C C . GLY A 1 205 ? -10.267 4.183 18.227 1.00 72.81 205 GLY A C 1
ATOM 1511 O O . GLY A 1 205 ? -9.202 4.790 18.354 1.00 72.81 205 GLY A O 1
ATOM 1512 N N . PHE A 1 206 ? -11.112 4.434 17.219 1.00 83.44 206 PHE A N 1
ATOM 1513 C CA . PHE A 1 206 ? -10.867 5.520 16.267 1.00 83.44 206 PHE A CA 1
ATOM 1514 C C . PHE A 1 206 ? -11.149 6.874 16.917 1.00 83.44 206 PHE A C 1
ATOM 1516 O O . PHE A 1 206 ? -12.280 7.204 17.267 1.00 83.44 206 PHE A O 1
ATOM 1523 N N . LYS A 1 207 ? -10.097 7.679 17.087 1.00 76.75 207 LYS A N 1
ATOM 1524 C CA . LYS A 1 207 ? -10.196 9.010 17.715 1.00 76.75 207 LYS A CA 1
ATOM 1525 C C . LYS A 1 207 ? -10.726 10.088 16.765 1.00 76.75 207 LYS A C 1
ATOM 1527 O O . LYS A 1 207 ? -11.219 11.120 17.213 1.00 76.75 207 LYS A O 1
ATOM 1532 N N . SER A 1 208 ? -10.579 9.874 15.462 1.00 80.88 208 SER A N 1
ATOM 1533 C CA . SER A 1 208 ? -10.907 10.833 14.410 1.00 80.88 208 SER A CA 1
ATOM 1534 C C . SER A 1 208 ? -10.991 10.123 13.061 1.00 80.88 208 SER A C 1
ATOM 1536 O O . SER A 1 208 ? -10.758 8.919 12.968 1.00 80.88 208 SER A O 1
ATOM 1538 N N . LYS A 1 209 ? -11.246 10.909 12.013 1.00 86.75 209 LYS A N 1
ATOM 1539 C CA . LYS A 1 209 ? -11.006 10.544 10.614 1.00 86.75 209 LYS A CA 1
ATOM 1540 C C . LYS A 1 209 ? -9.614 9.923 10.435 1.00 86.75 209 LYS A C 1
ATOM 1542 O O . LYS A 1 209 ? -8.693 10.277 11.176 1.00 86.75 209 LYS A O 1
ATOM 1547 N N . VAL A 1 210 ? -9.463 9.042 9.453 1.00 86.88 210 VAL A N 1
ATOM 1548 C CA . VAL A 1 210 ? -8.237 8.274 9.178 1.00 86.88 210 VAL A CA 1
ATOM 1549 C C . VAL A 1 210 ? -7.706 8.647 7.796 1.00 86.88 210 VAL A C 1
ATOM 1551 O O . VAL A 1 210 ? -8.467 8.661 6.835 1.00 86.88 210 VAL A O 1
ATOM 1554 N N . SER A 1 211 ? -6.417 8.960 7.688 1.00 82.00 211 SER A N 1
ATOM 1555 C CA . SER A 1 211 ? -5.740 9.195 6.404 1.00 82.00 211 SER A CA 1
ATOM 1556 C C . SER A 1 211 ? -4.846 8.034 5.973 1.00 82.00 211 SER A C 1
ATOM 1558 O O . SER A 1 211 ? -4.610 7.885 4.784 1.00 82.00 211 SER A O 1
ATOM 1560 N N . GLY A 1 212 ? -4.396 7.187 6.904 1.00 86.38 212 GLY A N 1
ATOM 1561 C CA . GLY A 1 212 ? -3.550 6.030 6.600 1.00 86.38 212 GLY A CA 1
ATOM 1562 C C . GLY A 1 212 ? -3.762 4.885 7.586 1.00 86.38 212 GLY A C 1
ATOM 1563 O O . GLY A 1 212 ? -4.083 5.111 8.757 1.00 86.38 212 GLY A O 1
ATOM 1564 N N . LEU A 1 213 ? -3.612 3.652 7.101 1.00 89.62 213 LEU A N 1
ATOM 1565 C CA . LEU A 1 213 ? -3.866 2.442 7.875 1.00 89.62 213 LEU A CA 1
ATOM 1566 C C . LEU A 1 213 ? -2.963 1.292 7.421 1.00 89.62 213 LEU A C 1
ATOM 1568 O O . LEU A 1 213 ? -3.007 0.883 6.263 1.00 89.62 213 LEU A O 1
ATOM 1572 N N . VAL A 1 214 ? -2.219 0.716 8.359 1.00 91.69 214 VAL A N 1
ATOM 1573 C CA . VAL A 1 214 ? -1.403 -0.488 8.148 1.00 91.69 214 VAL A CA 1
ATOM 1574 C C . VAL A 1 214 ? -1.606 -1.444 9.316 1.00 91.69 214 VAL A C 1
ATOM 1576 O O . VAL A 1 214 ? -1.853 -1.002 10.433 1.00 91.69 214 VAL A O 1
ATOM 1579 N N . MET A 1 215 ? -1.499 -2.747 9.077 1.00 92.12 215 MET A N 1
ATOM 1580 C CA . MET A 1 215 ? -1.589 -3.772 10.112 1.00 92.12 215 MET A CA 1
ATOM 1581 C C . MET A 1 215 ? -0.239 -4.465 10.314 1.00 92.12 215 MET A C 1
ATOM 1583 O O . MET A 1 215 ? 0.427 -4.804 9.332 1.00 92.12 215 MET A O 1
ATOM 1587 N N . ASP A 1 216 ? 0.163 -4.652 11.572 1.00 90.62 216 ASP A N 1
ATOM 1588 C CA . ASP A 1 216 ? 1.410 -5.329 11.949 1.00 90.62 216 ASP A CA 1
ATOM 1589 C C . ASP A 1 216 ? 1.238 -6.846 12.151 1.00 90.62 216 ASP A C 1
ATOM 1591 O O . ASP A 1 216 ? 0.144 -7.408 12.037 1.00 90.62 216 ASP A O 1
ATOM 1595 N N . ASP A 1 217 ? 2.345 -7.523 12.451 1.00 87.88 217 ASP A N 1
ATOM 1596 C CA . ASP A 1 217 ? 2.425 -8.970 12.690 1.00 87.88 217 ASP A CA 1
ATOM 1597 C C . ASP A 1 217 ? 1.728 -9.429 13.981 1.00 87.88 217 ASP A C 1
ATOM 1599 O O . ASP A 1 217 ? 1.450 -10.616 14.163 1.00 87.88 217 ASP A O 1
ATOM 1603 N N . ARG A 1 218 ? 1.385 -8.487 14.862 1.00 89.19 218 ARG A N 1
ATOM 1604 C CA . ARG A 1 218 ? 0.613 -8.705 16.089 1.00 89.19 218 ARG A CA 1
ATOM 1605 C C . ARG A 1 218 ? -0.874 -8.430 15.890 1.00 89.19 218 ARG A C 1
ATOM 1607 O O . ARG A 1 218 ? -1.627 -8.434 16.866 1.00 89.19 218 ARG A O 1
ATOM 1614 N N . ASN A 1 219 ? -1.312 -8.249 14.643 1.00 86.62 219 ASN A N 1
ATOM 1615 C CA . ASN A 1 219 ? -2.676 -7.898 14.266 1.00 86.62 219 ASN A CA 1
ATOM 1616 C C . ASN A 1 219 ? -3.148 -6.552 14.844 1.00 86.62 219 ASN A C 1
ATOM 1618 O O . ASN A 1 219 ? -4.343 -6.359 15.089 1.00 86.62 219 ASN A O 1
ATOM 1622 N N . GLN A 1 220 ? -2.218 -5.625 15.062 1.00 91.25 220 GLN A N 1
ATOM 1623 C CA . GLN A 1 220 ? -2.480 -4.274 15.538 1.00 91.25 220 GLN A CA 1
ATOM 1624 C C . GLN A 1 220 ? -2.556 -3.319 14.348 1.00 91.25 220 GLN A C 1
ATOM 1626 O O . GLN A 1 220 ? -1.794 -3.415 13.388 1.00 91.25 220 GLN A O 1
ATOM 1631 N N . LEU A 1 221 ? -3.497 -2.384 14.409 1.00 92.56 221 LEU A N 1
ATOM 1632 C CA . LEU A 1 221 ? -3.678 -1.335 13.419 1.00 92.56 221 LEU A CA 1
ATOM 1633 C C . LEU A 1 221 ? -2.817 -0.127 13.772 1.00 92.56 221 LEU A C 1
ATOM 1635 O O . LEU A 1 221 ? -3.016 0.529 14.792 1.00 92.56 221 LEU A O 1
ATOM 1639 N N . HIS A 1 222 ? -1.904 0.208 12.878 1.00 93.25 222 HIS A N 1
ATOM 1640 C CA . HIS A 1 222 ? -1.192 1.470 12.838 1.00 93.25 222 HIS A CA 1
ATOM 1641 C C . HIS A 1 222 ? -2.086 2.468 12.115 1.00 93.25 222 HIS A C 1
ATOM 1643 O O . HIS A 1 222 ? -2.286 2.388 10.902 1.00 93.25 222 HIS A O 1
ATOM 1649 N N . VAL A 1 223 ? -2.669 3.382 12.882 1.00 91.25 223 VAL A N 1
ATOM 1650 C CA . VAL A 1 223 ? -3.642 4.347 12.387 1.00 91.25 223 VAL A CA 1
ATOM 1651 C C . VAL A 1 223 ? -2.996 5.712 12.315 1.00 91.25 223 VAL A C 1
ATOM 1653 O O . VAL A 1 223 ? -2.472 6.224 13.309 1.00 91.25 223 VAL A O 1
ATOM 1656 N N . LEU A 1 224 ? -3.109 6.329 11.144 1.00 88.38 224 LEU A N 1
ATOM 1657 C CA . LEU A 1 224 ? -2.796 7.726 10.955 1.00 88.38 224 LEU A CA 1
ATOM 1658 C C . LEU A 1 224 ? -4.087 8.561 10.954 1.00 88.38 224 LEU A C 1
ATOM 1660 O O . LEU A 1 224 ? -4.890 8.442 10.026 1.00 88.38 224 LEU A O 1
ATOM 1664 N N . PRO A 1 225 ? -4.320 9.397 11.981 1.00 85.38 225 PRO A N 1
ATOM 1665 C CA . PRO A 1 225 ? -5.485 10.265 12.009 1.00 85.38 225 PRO A CA 1
ATOM 1666 C C . PRO A 1 225 ? -5.363 11.438 11.021 1.00 85.38 225 PRO A C 1
ATOM 1668 O O . PRO A 1 225 ? -4.335 12.109 10.957 1.00 85.38 225 PRO A O 1
ATOM 1671 N N . LEU A 1 226 ? -6.446 11.726 10.295 1.00 79.81 226 LEU A N 1
ATOM 1672 C CA . LEU A 1 226 ? -6.559 12.884 9.408 1.00 79.81 226 LEU A CA 1
ATOM 1673 C C . LEU A 1 226 ? -6.749 14.163 10.243 1.00 79.81 226 LEU A C 1
ATOM 1675 O O . LEU A 1 226 ? -7.688 14.259 11.039 1.00 79.81 226 LEU A O 1
ATOM 1679 N N . THR A 1 227 ? -5.887 15.163 10.038 1.00 70.94 227 THR A N 1
ATOM 1680 C CA . THR A 1 227 ? -6.016 16.485 10.671 1.00 70.94 227 THR A CA 1
ATOM 1681 C C . THR A 1 227 ? -7.006 17.359 9.908 1.00 70.94 227 THR A C 1
ATOM 1683 O O . THR A 1 227 ? -6.984 17.436 8.684 1.00 70.94 227 THR A O 1
ATOM 1686 N N . ASP A 1 228 ? -7.866 18.079 10.626 1.00 64.44 228 ASP A N 1
ATOM 1687 C CA . ASP A 1 228 ? -8.798 19.057 10.048 1.00 64.44 228 ASP A CA 1
ATOM 1688 C C . ASP A 1 228 ? -8.198 20.476 9.965 1.00 64.44 228 ASP A C 1
ATOM 1690 O O . ASP A 1 228 ? -8.921 21.465 9.834 1.00 64.44 228 ASP A O 1
ATOM 1694 N N . GLY A 1 229 ? -6.871 20.589 10.095 1.00 57.66 229 GLY A N 1
ATOM 1695 C CA . GLY A 1 229 ? -6.137 21.856 10.129 1.00 57.66 229 GLY A CA 1
ATOM 1696 C C . GLY A 1 229 ? -6.354 22.698 11.394 1.00 57.66 229 GLY A C 1
ATOM 1697 O O . GLY A 1 229 ? -5.680 23.714 11.552 1.00 57.66 229 GLY A O 1
ATOM 1698 N N . LYS A 1 230 ? -7.255 22.302 12.308 1.00 53.75 230 LYS A N 1
ATOM 1699 C CA . LYS A 1 230 ? -7.539 23.037 13.557 1.00 53.75 230 LYS A CA 1
ATOM 1700 C C . LYS A 1 230 ? -6.750 22.508 14.748 1.00 53.75 230 LYS A C 1
ATOM 1702 O O . LYS A 1 230 ? -6.449 23.274 15.660 1.00 53.75 230 LYS A O 1
ATOM 1707 N N . SER A 1 231 ? -6.393 21.224 14.732 1.00 52.75 231 SER A N 1
ATOM 1708 C CA . SER A 1 231 ? -5.444 20.635 15.678 1.00 52.75 231 SER A CA 1
ATOM 1709 C C . SER A 1 231 ? -4.107 20.374 14.974 1.00 52.75 231 SER A C 1
ATOM 1711 O O . SER A 1 231 ? -4.064 19.545 14.063 1.00 52.75 231 SER A O 1
ATOM 1713 N N . PRO A 1 232 ? -3.010 21.046 15.366 1.00 53.41 232 PRO A N 1
ATOM 1714 C CA . PRO A 1 232 ? -1.721 20.925 14.683 1.00 53.41 232 PRO A CA 1
ATOM 1715 C C . PRO A 1 232 ? -1.001 19.585 14.927 1.00 53.41 232 PRO A C 1
ATOM 1717 O O . PRO A 1 232 ? 0.108 19.400 14.437 1.00 53.41 232 PRO A O 1
ATOM 1720 N N . LEU A 1 233 ? -1.579 18.659 15.706 1.00 60.19 233 LEU A N 1
ATOM 1721 C CA . LEU A 1 233 ? -0.882 17.468 16.202 1.00 60.19 233 LEU A CA 1
ATOM 1722 C C . LEU A 1 233 ? -1.780 16.219 16.189 1.00 60.19 233 LEU A C 1
ATOM 1724 O O . LEU A 1 233 ? -2.192 15.734 17.242 1.00 60.19 233 LEU A O 1
ATOM 1728 N N . ALA A 1 234 ? -2.068 15.665 15.010 1.00 71.50 234 ALA A N 1
ATOM 1729 C CA . ALA A 1 234 ? -2.497 14.268 14.934 1.00 71.50 234 ALA A CA 1
ATOM 1730 C C . ALA A 1 234 ? -1.272 13.378 15.139 1.00 71.50 234 ALA A C 1
ATOM 1732 O O . ALA A 1 234 ? -0.365 13.372 14.311 1.00 71.50 234 ALA A O 1
ATOM 1733 N N . LYS A 1 235 ? -1.230 12.642 16.250 1.00 82.12 235 LYS A N 1
ATOM 1734 C CA . LYS A 1 235 ? -0.215 11.608 16.454 1.00 82.12 235 LYS A CA 1
ATOM 1735 C C . LYS A 1 235 ? -0.728 10.290 15.875 1.00 82.12 235 LYS A C 1
ATOM 1737 O O . LYS A 1 235 ? -1.849 9.906 16.224 1.00 82.12 235 LYS A O 1
ATOM 1742 N N . PRO A 1 236 ? 0.061 9.587 15.044 1.00 88.62 236 PRO A N 1
ATOM 1743 C CA . PRO A 1 236 ? -0.230 8.201 14.726 1.00 88.62 236 PRO A CA 1
ATOM 1744 C C . PRO A 1 236 ? -0.328 7.383 16.016 1.00 88.62 236 PRO A C 1
ATOM 1746 O O . PRO A 1 236 ? 0.304 7.698 17.031 1.00 88.62 236 PRO A O 1
ATOM 1749 N N . TYR A 1 237 ? -1.149 6.345 15.992 1.00 90.94 237 TYR A N 1
ATOM 1750 C CA . TYR A 1 237 ? -1.359 5.479 17.143 1.00 90.94 237 TYR A CA 1
ATOM 1751 C C . TYR A 1 237 ? -1.512 4.028 16.713 1.00 90.94 237 TYR A C 1
ATOM 1753 O O . TYR A 1 237 ? -1.853 3.728 15.573 1.00 90.94 237 TYR A O 1
ATOM 1761 N N . ILE A 1 238 ? -1.237 3.138 17.655 1.00 93.31 238 ILE A N 1
ATOM 1762 C CA . ILE A 1 238 ? -1.410 1.702 17.523 1.00 93.31 238 ILE A CA 1
ATOM 1763 C C . ILE A 1 238 ? -2.704 1.331 18.244 1.00 93.31 238 ILE A C 1
ATOM 1765 O O . ILE A 1 238 ? -2.917 1.683 19.410 1.00 93.31 238 ILE A O 1
ATOM 1769 N N . LEU A 1 239 ? -3.582 0.653 17.524 1.00 91.94 239 LEU A N 1
ATOM 1770 C CA . LEU A 1 239 ? -4.925 0.271 17.921 1.00 91.94 239 LEU A CA 1
ATOM 1771 C C . LEU A 1 239 ? -5.049 -1.246 17.808 1.00 91.94 239 LEU A C 1
ATOM 1773 O O . LEU A 1 239 ? -4.845 -1.797 16.735 1.00 91.94 239 LEU A O 1
ATOM 1777 N N . ASP A 1 240 ? -5.457 -1.920 18.875 1.00 87.62 240 ASP A N 1
ATOM 1778 C CA . ASP A 1 240 ? -6.076 -3.237 18.740 1.00 87.62 240 ASP A CA 1
ATOM 1779 C C . ASP A 1 240 ? -7.588 -3.006 18.700 1.00 87.62 240 ASP A C 1
ATOM 1781 O O . ASP A 1 240 ? -8.158 -2.548 19.690 1.00 87.62 240 ASP A O 1
ATOM 1785 N N . PRO A 1 241 ? -8.277 -3.302 17.588 1.00 75.56 241 PRO A N 1
ATOM 1786 C CA . PRO A 1 241 ? -9.714 -3.050 17.483 1.00 75.56 241 PRO A CA 1
ATOM 1787 C C . PRO A 1 241 ? -10.568 -3.765 18.541 1.00 75.56 241 PRO A C 1
ATOM 1789 O O . PRO A 1 241 ? -11.727 -3.403 18.736 1.00 75.56 241 PRO A O 1
ATOM 1792 N N . ARG A 1 242 ? -10.022 -4.773 19.235 1.00 77.69 242 ARG A N 1
ATOM 1793 C CA . ARG A 1 242 ? -10.696 -5.494 20.324 1.00 77.69 242 ARG A CA 1
ATOM 1794 C C . ARG A 1 242 ? -10.545 -4.802 21.672 1.00 77.69 242 ARG A C 1
ATOM 1796 O O . ARG A 1 242 ? -11.462 -4.864 22.486 1.00 77.69 242 ARG A O 1
ATOM 1803 N N . THR A 1 243 ? -9.390 -4.193 21.933 1.00 83.81 243 THR A N 1
ATOM 1804 C CA . THR A 1 243 ? -9.045 -3.639 23.256 1.00 83.81 243 THR A CA 1
ATOM 1805 C C . THR A 1 243 ? -8.933 -2.115 23.268 1.00 83.81 243 THR A C 1
ATOM 1807 O O . THR A 1 243 ? -8.942 -1.502 24.334 1.00 83.81 243 THR A O 1
ATOM 1810 N N . GLY A 1 244 ? -8.928 -1.487 22.094 1.00 87.19 244 GLY A N 1
ATOM 1811 C CA . GLY A 1 244 ? -8.786 -0.055 21.907 1.00 87.19 244 GLY A CA 1
ATOM 1812 C C . GLY A 1 244 ? -7.338 0.374 21.674 1.00 87.19 244 GLY A C 1
ATOM 1813 O O . GLY A 1 244 ? -6.475 -0.389 21.242 1.00 87.19 244 GLY A O 1
ATOM 1814 N N . VAL A 1 245 ? -7.090 1.662 21.895 1.00 89.38 245 VAL A N 1
ATOM 1815 C CA . VAL A 1 245 ? -5.788 2.280 21.626 1.00 89.38 245 VAL A CA 1
ATOM 1816 C C . VAL A 1 245 ? -4.759 1.723 22.602 1.00 89.38 245 VAL A C 1
ATOM 1818 O O . VAL A 1 245 ? -4.885 1.912 23.811 1.00 89.38 245 VAL A O 1
ATOM 1821 N N . ILE A 1 246 ? -3.728 1.077 22.064 1.00 90.88 246 ILE A N 1
ATOM 1822 C CA . ILE A 1 246 ? -2.630 0.498 22.839 1.00 90.88 246 ILE A CA 1
ATOM 1823 C C . ILE A 1 246 ? -1.600 1.579 23.165 1.00 90.88 246 ILE A C 1
ATOM 1825 O O . ILE A 1 246 ? -1.112 1.664 24.293 1.00 90.88 246 ILE A O 1
ATOM 1829 N N . ARG A 1 247 ? -1.236 2.395 22.167 1.00 90.88 247 ARG A N 1
ATOM 1830 C CA . ARG A 1 247 ? -0.116 3.339 22.266 1.00 90.88 247 ARG A CA 1
ATOM 1831 C C . ARG A 1 247 ? -0.219 4.461 21.237 1.00 90.88 247 ARG A C 1
ATOM 1833 O O . ARG A 1 247 ? -0.740 4.259 20.149 1.00 90.88 247 ARG A O 1
ATOM 1840 N N . GLU A 1 248 ? 0.320 5.631 21.559 1.00 90.56 248 GLU A N 1
ATOM 1841 C CA . GLU A 1 248 ? 0.590 6.699 20.586 1.00 90.56 248 GLU A CA 1
ATOM 1842 C C . GLU A 1 248 ? 2.064 6.686 20.180 1.00 90.56 248 GLU A C 1
ATOM 1844 O O . GLU A 1 248 ? 2.924 6.375 21.004 1.00 90.56 248 GLU A O 1
ATOM 1849 N N . TYR A 1 249 ? 2.359 7.045 18.932 1.00 88.25 249 TYR A N 1
ATOM 1850 C CA . TYR A 1 249 ? 3.735 7.114 18.449 1.00 88.25 249 TYR A CA 1
ATOM 1851 C C . TYR A 1 249 ? 4.516 8.177 19.218 1.00 88.25 249 TYR A C 1
ATOM 1853 O O . TYR A 1 249 ? 4.011 9.266 19.525 1.00 88.25 249 TYR A O 1
ATOM 1861 N N . GLU A 1 250 ? 5.782 7.877 19.481 1.00 85.06 250 GLU A N 1
ATOM 1862 C CA . GLU A 1 250 ? 6.706 8.834 20.067 1.00 85.06 250 GLU A CA 1
ATOM 1863 C C . GLU A 1 250 ? 7.102 9.857 19.012 1.00 85.06 250 GLU A C 1
ATOM 1865 O O . GLU A 1 250 ? 7.803 9.551 18.057 1.00 85.06 250 GLU A O 1
ATOM 1870 N N . VAL A 1 251 ? 6.669 11.101 19.178 1.00 71.75 251 VAL A N 1
ATOM 1871 C CA . VAL A 1 251 ? 7.117 12.193 18.313 1.00 71.75 251 VAL A CA 1
ATOM 1872 C C . VAL A 1 251 ? 8.231 12.911 19.047 1.00 71.75 251 VAL A C 1
ATOM 1874 O O . VAL A 1 251 ? 7.997 13.436 20.133 1.00 71.75 251 VAL A O 1
ATOM 1877 N N . ALA A 1 252 ? 9.436 12.940 18.478 1.00 60.19 252 ALA A N 1
ATOM 1878 C CA . ALA A 1 252 ? 10.519 13.711 19.071 1.00 60.19 252 ALA A CA 1
ATOM 1879 C C . ALA A 1 252 ? 10.115 15.195 19.161 1.00 60.19 252 ALA A C 1
ATOM 1881 O O . ALA A 1 252 ? 9.627 15.765 18.182 1.00 60.19 252 ALA A O 1
ATOM 1882 N N . ASP A 1 253 ? 10.387 15.839 20.301 1.00 56.12 253 ASP A N 1
ATOM 1883 C CA . ASP A 1 253 ? 10.036 17.245 20.587 1.00 56.12 253 ASP A CA 1
ATOM 1884 C C . ASP A 1 253 ? 10.518 18.240 19.508 1.00 56.12 253 ASP A C 1
ATOM 1886 O O . ASP A 1 253 ? 10.009 19.351 19.384 1.00 56.12 253 ASP A O 1
ATOM 1890 N N . ARG A 1 254 ? 11.499 17.835 18.690 1.00 50.97 254 ARG A N 1
ATOM 1891 C CA . ARG A 1 254 ? 12.103 18.630 17.609 1.00 50.97 254 ARG A CA 1
ATOM 1892 C C . ARG A 1 254 ? 11.348 18.587 16.279 1.00 50.97 254 ARG A C 1
ATOM 1894 O O . ARG A 1 254 ? 11.695 19.343 15.376 1.00 50.97 254 ARG A O 1
ATOM 1901 N N . VAL A 1 255 ? 10.354 17.714 16.123 1.00 55.44 255 VAL A N 1
ATOM 1902 C CA . VAL A 1 255 ? 9.638 17.546 14.846 1.00 55.44 255 VAL A CA 1
ATOM 1903 C C . VAL A 1 255 ? 8.530 18.598 14.687 1.00 55.44 255 VAL A C 1
ATOM 1905 O O . VAL A 1 255 ? 8.056 18.803 13.575 1.00 55.44 255 VAL A O 1
ATOM 1908 N N . GLY A 1 256 ? 8.189 19.352 15.744 1.00 51.97 256 GLY A N 1
ATOM 1909 C CA . GLY A 1 256 ? 7.245 20.480 15.676 1.00 51.97 256 GLY A CA 1
ATOM 1910 C C . GLY A 1 256 ? 5.793 20.071 15.418 1.00 51.97 256 GLY A C 1
ATOM 1911 O O . GLY A 1 256 ? 4.933 20.931 15.252 1.00 51.97 256 GLY A O 1
ATOM 1912 N N . GLY A 1 257 ? 5.519 18.767 15.419 1.00 54.44 257 GLY A N 1
ATOM 1913 C CA . GLY A 1 257 ? 4.251 18.224 14.976 1.00 54.44 257 GLY A CA 1
ATOM 1914 C C . GLY A 1 257 ? 4.255 17.725 13.546 1.00 54.44 257 GLY A C 1
ATOM 1915 O O . GLY A 1 257 ? 5.237 17.825 12.815 1.00 54.44 257 GLY A O 1
ATOM 1916 N N . PHE A 1 258 ? 3.119 17.155 13.183 1.00 55.19 258 PHE A N 1
ATOM 1917 C CA . PHE A 1 258 ? 2.850 16.559 11.892 1.00 55.19 258 PHE A CA 1
ATOM 1918 C C . PHE A 1 258 ? 2.012 17.551 11.075 1.00 55.19 258 PHE A C 1
ATOM 1920 O O . PHE A 1 258 ? 0.811 17.706 11.307 1.00 55.19 258 PHE A O 1
ATOM 1927 N N . TYR A 1 259 ? 2.660 18.278 10.164 1.00 50.19 259 TYR A N 1
ATOM 1928 C CA . TYR A 1 259 ? 1.996 19.232 9.276 1.00 50.19 259 TYR A CA 1
ATOM 1929 C C . TYR A 1 259 ? 1.305 18.440 8.159 1.00 50.19 259 TYR A C 1
ATOM 1931 O O . TYR A 1 259 ? 1.968 17.661 7.507 1.00 50.19 259 TYR A O 1
ATOM 1939 N N . SER A 1 260 ? -0.021 18.559 8.010 1.00 50.72 260 SER A N 1
ATOM 1940 C CA . SER A 1 260 ? -0.861 17.914 6.969 1.00 50.72 260 SER A CA 1
ATOM 1941 C C . SER A 1 260 ? -0.322 16.590 6.383 1.00 50.72 260 SER A C 1
ATOM 1943 O O . SER A 1 260 ? 0.396 16.587 5.386 1.00 50.72 260 SER A O 1
ATOM 1945 N N . LEU A 1 261 ? -0.671 15.462 7.002 1.00 57.03 261 LEU A N 1
ATOM 1946 C CA . LEU A 1 261 ? -0.114 14.158 6.631 1.00 57.03 261 LEU A CA 1
ATOM 1947 C C . LEU A 1 261 ? -0.935 13.456 5.554 1.00 57.03 261 LEU A C 1
ATOM 1949 O O . LEU A 1 261 ? -2.162 13.388 5.669 1.00 57.03 261 LEU A O 1
ATOM 1953 N N . PHE A 1 262 ? -0.250 12.882 4.566 1.00 67.00 262 PHE A N 1
ATOM 1954 C CA . PHE A 1 262 ? -0.895 12.233 3.424 1.00 67.00 262 PHE A CA 1
ATOM 1955 C C . PHE A 1 262 ? -0.912 10.708 3.521 1.00 67.00 262 PHE A C 1
ATOM 1957 O O . PHE A 1 262 ? -1.854 10.115 3.007 1.00 67.00 262 PHE A O 1
ATOM 1964 N N . ASP A 1 263 ? 0.073 10.076 4.179 1.00 82.12 263 ASP A N 1
ATOM 1965 C CA . ASP A 1 263 ? 0.199 8.617 4.094 1.00 82.12 263 ASP A CA 1
ATOM 1966 C C . ASP A 1 263 ? 0.953 7.947 5.258 1.00 82.12 263 ASP A C 1
ATOM 1968 O O . ASP A 1 263 ? 1.746 8.574 5.973 1.00 82.12 263 ASP A O 1
ATOM 1972 N N . LEU A 1 264 ? 0.708 6.645 5.412 1.00 88.50 264 LEU A N 1
ATOM 1973 C CA . LEU A 1 264 ? 1.369 5.737 6.346 1.00 88.50 264 LEU A CA 1
ATOM 1974 C C . LEU A 1 264 ? 1.612 4.397 5.641 1.00 88.50 264 LEU A C 1
ATOM 1976 O O . LEU A 1 264 ? 0.670 3.771 5.163 1.00 88.50 264 LEU A O 1
ATOM 1980 N N . ALA A 1 265 ? 2.864 3.936 5.617 1.00 91.38 265 ALA A N 1
ATOM 1981 C CA . ALA A 1 265 ? 3.255 2.707 4.922 1.00 91.38 265 ALA A CA 1
ATOM 1982 C C . ALA A 1 265 ? 4.182 1.829 5.783 1.00 91.38 265 ALA A C 1
ATOM 1984 O O . ALA A 1 265 ? 4.955 2.366 6.586 1.00 91.38 265 ALA A O 1
ATOM 1985 N N . PRO A 1 266 ? 4.174 0.493 5.609 1.00 91.25 266 PRO A N 1
ATOM 1986 C CA . PRO A 1 266 ? 5.215 -0.358 6.174 1.00 91.25 266 PRO A CA 1
ATOM 1987 C C . PRO A 1 266 ? 6.576 0.026 5.586 1.00 91.25 266 PRO A C 1
ATOM 1989 O O . PRO A 1 266 ? 6.698 0.212 4.376 1.00 91.25 266 PRO A O 1
ATOM 1992 N N . CYS A 1 267 ? 7.613 0.123 6.410 1.00 88.56 267 CYS A N 1
ATOM 1993 C CA . CYS A 1 267 ? 8.975 0.332 5.926 1.00 88.56 267 CYS A CA 1
ATOM 1994 C C . CYS A 1 267 ? 9.986 -0.245 6.920 1.00 88.56 267 CYS A C 1
ATOM 1996 O O . CYS A 1 267 ? 9.808 -0.148 8.133 1.00 88.56 267 CYS A O 1
ATOM 1998 N N . ASN A 1 268 ? 11.072 -0.837 6.417 1.00 80.62 268 ASN A N 1
ATOM 1999 C CA . ASN A 1 268 ? 12.061 -1.518 7.256 1.00 80.62 268 ASN A CA 1
ATOM 2000 C C . ASN A 1 268 ? 11.407 -2.549 8.210 1.00 80.62 268 ASN A C 1
ATOM 2002 O O . ASN A 1 268 ? 10.722 -3.464 7.750 1.00 80.62 268 ASN A O 1
ATOM 2006 N N . GLU A 1 269 ? 11.647 -2.408 9.516 1.00 77.06 269 GLU A N 1
ATOM 2007 C CA . GLU A 1 269 ? 11.112 -3.240 10.607 1.00 77.06 269 GLU A CA 1
ATOM 2008 C C . GLU A 1 269 ? 9.872 -2.612 11.277 1.00 77.06 269 GLU A C 1
ATOM 2010 O O . GLU A 1 269 ? 9.426 -3.063 12.330 1.00 77.06 269 GLU A O 1
ATOM 2015 N N . GLY A 1 270 ? 9.325 -1.536 10.711 1.00 88.88 270 GLY A N 1
ATOM 2016 C CA . GLY A 1 270 ? 8.249 -0.768 11.321 1.00 88.88 270 GLY A CA 1
ATOM 2017 C C . GLY A 1 270 ? 7.443 0.009 10.288 1.00 88.88 270 GLY A C 1
ATOM 2018 O O . GLY A 1 270 ? 7.023 -0.528 9.262 1.00 88.88 270 GLY A O 1
ATOM 2019 N N . THR A 1 271 ? 7.204 1.285 10.564 1.00 91.69 271 THR A N 1
ATOM 2020 C CA . THR A 1 271 ? 6.311 2.122 9.755 1.00 91.69 271 THR A CA 1
ATOM 2021 C C . THR A 1 271 ? 6.937 3.461 9.422 1.00 91.69 271 THR A C 1
ATOM 2023 O O . THR A 1 271 ? 7.590 4.076 10.266 1.00 91.69 271 THR A O 1
ATOM 2026 N N . CYS A 1 272 ? 6.658 3.946 8.216 1.00 90.62 272 CYS A N 1
ATOM 2027 C CA . CYS A 1 272 ? 7.013 5.279 7.764 1.00 90.62 272 CYS A CA 1
ATOM 2028 C C . CYS A 1 272 ? 5.767 6.166 7.726 1.00 90.62 272 CYS A C 1
ATOM 2030 O O . CYS A 1 272 ? 4.710 5.747 7.253 1.00 90.62 272 CYS A O 1
ATOM 2032 N N . VAL A 1 273 ? 5.911 7.399 8.209 1.00 88.88 273 VAL A N 1
ATOM 2033 C CA . VAL A 1 273 ? 4.878 8.444 8.186 1.00 88.88 273 VAL A CA 1
ATOM 2034 C C . VAL A 1 273 ? 5.382 9.621 7.360 1.00 88.88 273 VAL A C 1
ATOM 2036 O O . VAL A 1 273 ? 6.518 10.062 7.554 1.00 88.88 273 VAL A O 1
ATOM 2039 N N . PHE A 1 274 ? 4.535 10.141 6.473 1.00 85.75 274 PHE A N 1
ATOM 2040 C CA . PHE A 1 274 ? 4.892 11.197 5.522 1.00 85.75 274 PHE A CA 1
ATOM 2041 C C . PHE A 1 274 ? 4.117 12.478 5.815 1.00 85.75 274 PHE A C 1
ATOM 2043 O O . PHE A 1 274 ? 2.882 12.470 5.827 1.00 85.75 274 PHE A O 1
ATOM 2050 N N . ASP A 1 275 ? 4.848 13.572 6.062 1.00 76.62 275 ASP A N 1
ATOM 2051 C CA . ASP A 1 275 ? 4.278 14.862 6.477 1.00 76.62 275 ASP A CA 1
ATOM 2052 C C . ASP A 1 275 ? 4.251 15.963 5.418 1.00 76.62 275 ASP A C 1
ATOM 2054 O O . ASP A 1 275 ? 4.078 17.139 5.728 1.00 76.62 275 ASP A O 1
ATOM 2058 N N . GLY A 1 276 ? 4.452 15.598 4.155 1.00 75.38 276 GLY A N 1
ATOM 2059 C CA . GLY A 1 276 ? 4.560 16.548 3.052 1.00 75.38 276 GLY A CA 1
ATOM 2060 C C . GLY A 1 276 ? 5.902 17.286 3.022 1.00 75.38 276 GLY A C 1
ATOM 2061 O O . GLY A 1 276 ? 6.182 18.017 2.069 1.00 75.38 276 GLY A O 1
ATOM 2062 N N . THR A 1 277 ? 6.744 17.132 4.049 1.00 78.00 277 THR A N 1
ATOM 2063 C CA . THR A 1 277 ? 8.092 17.716 4.105 1.00 78.00 277 THR A CA 1
ATOM 2064 C C . THR A 1 277 ? 9.171 16.707 4.476 1.00 78.00 277 THR A C 1
ATOM 2066 O O . THR A 1 277 ? 10.331 16.864 4.079 1.00 78.00 277 THR A O 1
ATOM 2069 N N . ARG A 1 278 ? 8.815 15.686 5.252 1.00 83.56 278 ARG A N 1
ATOM 2070 C CA . ARG A 1 278 ? 9.695 14.688 5.843 1.00 83.56 278 ARG A CA 1
ATOM 2071 C C . ARG A 1 278 ? 9.046 13.315 5.783 1.00 83.56 278 ARG A C 1
ATOM 2073 O O . ARG A 1 278 ? 7.846 13.158 6.005 1.00 83.56 278 ARG A O 1
ATOM 2080 N N . MET A 1 279 ? 9.901 12.318 5.608 1.00 87.56 279 MET A N 1
ATOM 2081 C CA . MET A 1 279 ? 9.602 10.934 5.934 1.00 87.56 279 MET A CA 1
ATOM 2082 C C . MET A 1 279 ? 10.157 10.627 7.327 1.00 87.56 279 MET A C 1
ATOM 2084 O O . MET A 1 279 ? 11.347 10.821 7.597 1.00 87.56 279 MET A O 1
ATOM 2088 N N . LEU A 1 280 ? 9.288 10.142 8.208 1.00 87.31 280 LEU A N 1
ATOM 2089 C CA . LEU A 1 280 ? 9.580 9.800 9.596 1.00 87.31 280 LEU A CA 1
ATOM 2090 C C . LEU A 1 280 ? 9.518 8.279 9.747 1.00 87.31 280 LEU A C 1
ATOM 2092 O O . LEU A 1 280 ? 8.499 7.681 9.415 1.00 87.31 280 LEU A O 1
ATOM 2096 N N . ASN A 1 281 ? 10.596 7.660 10.226 1.00 88.94 281 ASN A N 1
ATOM 2097 C CA . ASN A 1 281 ? 10.710 6.211 10.394 1.00 88.94 281 ASN A CA 1
ATOM 2098 C C . ASN A 1 281 ? 10.497 5.829 11.869 1.00 88.94 281 ASN A C 1
ATOM 2100 O O . ASN A 1 281 ? 11.060 6.471 12.762 1.00 88.94 281 ASN A O 1
ATOM 2104 N N . PHE A 1 282 ? 9.716 4.779 12.115 1.00 89.44 282 PHE A N 1
ATOM 2105 C CA . PHE A 1 282 ? 9.370 4.277 13.442 1.00 89.44 282 PHE A CA 1
ATOM 2106 C C . PHE A 1 282 ? 9.548 2.761 13.528 1.00 89.44 282 PHE A C 1
ATOM 2108 O O . PHE A 1 282 ? 9.393 2.064 12.528 1.00 89.44 282 PHE A O 1
ATOM 2115 N N . THR A 1 283 ? 9.813 2.239 14.727 1.00 90.56 283 THR A N 1
ATOM 2116 C CA . THR A 1 283 ? 9.722 0.796 15.005 1.00 90.56 283 THR A CA 1
ATOM 2117 C C . THR A 1 283 ? 8.274 0.304 14.917 1.00 90.56 283 THR A C 1
ATOM 2119 O O . THR A 1 283 ? 7.335 1.103 14.932 1.00 90.56 283 THR A O 1
ATOM 2122 N N . SER A 1 284 ? 8.075 -1.016 14.915 1.00 89.44 284 SER A N 1
ATOM 2123 C CA . SER A 1 284 ? 6.749 -1.640 15.056 1.00 89.44 284 SER A CA 1
ATOM 2124 C C . SER A 1 284 ? 6.010 -1.250 16.346 1.00 89.44 284 SER A C 1
ATOM 2126 O O . SER A 1 284 ? 4.791 -1.326 16.407 1.00 89.44 284 SER A O 1
ATOM 2128 N N . ASP A 1 285 ? 6.715 -0.772 17.372 1.00 90.44 285 ASP A N 1
ATOM 2129 C CA . ASP A 1 285 ? 6.127 -0.268 18.620 1.00 90.44 285 ASP A CA 1
ATOM 2130 C C . ASP A 1 285 ? 5.887 1.254 18.614 1.00 90.44 285 ASP A C 1
ATOM 2132 O O . ASP A 1 285 ? 5.509 1.833 19.636 1.00 90.44 285 ASP A O 1
ATOM 2136 N N . GLY A 1 286 ? 6.115 1.926 17.481 1.00 89.38 286 GLY A N 1
ATOM 2137 C CA . GLY A 1 286 ? 5.914 3.369 17.336 1.00 89.38 286 GLY A CA 1
ATOM 2138 C C . GLY A 1 286 ? 7.021 4.227 17.959 1.00 89.38 286 GLY A C 1
ATOM 2139 O O . GLY A 1 286 ? 6.796 5.413 18.214 1.00 89.38 286 GLY A O 1
ATOM 2140 N N . HIS A 1 287 ? 8.206 3.658 18.214 1.00 89.69 287 HIS A N 1
ATOM 2141 C CA . HIS A 1 287 ? 9.379 4.413 18.666 1.00 89.69 287 HIS A CA 1
ATOM 2142 C C . HIS A 1 287 ? 10.063 5.099 17.485 1.00 89.69 287 HIS A C 1
ATOM 2144 O O . HIS A 1 287 ? 10.286 4.477 16.450 1.00 89.69 287 HIS A O 1
ATOM 2150 N N . PHE A 1 288 ? 10.420 6.372 17.637 1.00 87.44 288 PHE A N 1
ATOM 2151 C CA . PHE A 1 288 ? 11.046 7.151 16.571 1.00 87.44 288 PHE A CA 1
ATOM 2152 C C . PHE A 1 288 ? 12.482 6.690 16.285 1.00 87.44 288 PHE A C 1
ATOM 2154 O O . PHE A 1 288 ? 13.326 6.669 17.179 1.00 87.44 288 PHE A O 1
ATOM 2161 N N . LEU A 1 289 ? 12.766 6.375 15.021 1.00 86.25 289 LEU A N 1
ATOM 2162 C CA . LEU A 1 289 ? 14.085 5.944 14.549 1.00 86.25 289 LEU A CA 1
ATOM 2163 C C . LEU A 1 289 ? 14.847 7.059 13.830 1.00 86.25 289 LEU A C 1
ATOM 2165 O O . LEU A 1 289 ? 16.076 7.100 13.870 1.00 86.25 289 LEU A O 1
ATOM 2169 N N . GLY A 1 290 ? 14.139 7.972 13.166 1.00 84.75 290 GLY A N 1
ATOM 2170 C CA . GLY A 1 290 ? 14.773 9.068 12.444 1.00 84.75 290 GLY A CA 1
ATOM 2171 C C . GLY A 1 290 ? 13.851 9.773 11.459 1.00 84.75 290 GLY A C 1
ATOM 2172 O O . GLY A 1 290 ? 12.740 9.330 11.179 1.00 84.75 290 GLY A O 1
ATOM 2173 N N . ALA A 1 291 ? 14.340 10.891 10.929 1.00 84.12 291 ALA A N 1
ATOM 2174 C CA . ALA A 1 291 ? 13.656 11.704 9.934 1.00 84.12 291 ALA A CA 1
ATOM 2175 C C . ALA A 1 291 ? 14.609 12.025 8.788 1.00 84.12 291 ALA A C 1
ATOM 2177 O O . ALA A 1 291 ? 15.773 12.354 9.027 1.00 84.12 291 ALA A O 1
ATOM 2178 N N . VAL A 1 292 ? 14.095 12.016 7.566 1.00 84.62 292 VAL A N 1
ATOM 2179 C CA . VAL A 1 292 ? 14.766 12.607 6.405 1.00 84.62 292 VAL A CA 1
ATOM 2180 C C . VAL A 1 292 ? 13.806 13.514 5.656 1.00 84.62 292 VAL A C 1
ATOM 2182 O O . VAL A 1 292 ? 12.593 13.348 5.797 1.00 84.62 292 VAL A O 1
ATOM 2185 N N . PRO A 1 293 ? 14.319 14.481 4.874 1.00 83.81 293 PRO A N 1
ATOM 2186 C CA . PRO A 1 293 ? 13.493 15.190 3.912 1.00 83.81 293 PRO A CA 1
ATOM 2187 C C . PRO A 1 293 ? 12.718 14.192 3.059 1.00 83.81 293 PRO A C 1
ATOM 2189 O O . PRO A 1 293 ? 13.264 13.169 2.642 1.00 83.81 293 PRO A O 1
ATOM 2192 N N . GLU A 1 294 ? 11.445 14.485 2.837 1.00 82.31 294 GLU A N 1
ATOM 2193 C CA . GLU A 1 294 ? 10.629 13.689 1.939 1.00 82.31 294 GLU A CA 1
ATOM 2194 C C . GLU A 1 294 ? 11.264 13.728 0.542 1.00 82.31 294 GLU A C 1
ATOM 2196 O O . GLU A 1 294 ? 11.636 14.820 0.082 1.00 82.31 294 GLU A O 1
ATOM 2201 N N . PRO A 1 295 ? 11.438 12.569 -0.120 1.00 74.88 295 PRO A N 1
ATOM 2202 C CA . PRO A 1 295 ? 11.831 12.528 -1.518 1.00 74.88 295 PRO A CA 1
ATOM 2203 C C . PRO A 1 295 ? 10.895 13.429 -2.319 1.00 74.88 295 PRO A C 1
ATOM 2205 O O . PRO A 1 295 ? 9.683 13.226 -2.345 1.00 74.88 295 PRO A O 1
ATOM 2208 N N . ARG A 1 296 ? 11.430 14.501 -2.906 1.00 69.69 296 ARG A N 1
ATOM 2209 C CA . ARG A 1 296 ? 10.588 15.410 -3.680 1.00 69.69 296 ARG A CA 1
ATOM 2210 C C . ARG A 1 296 ? 10.298 14.767 -5.023 1.00 69.69 296 ARG A C 1
ATOM 2212 O O . ARG A 1 296 ? 11.224 14.325 -5.702 1.00 69.69 296 A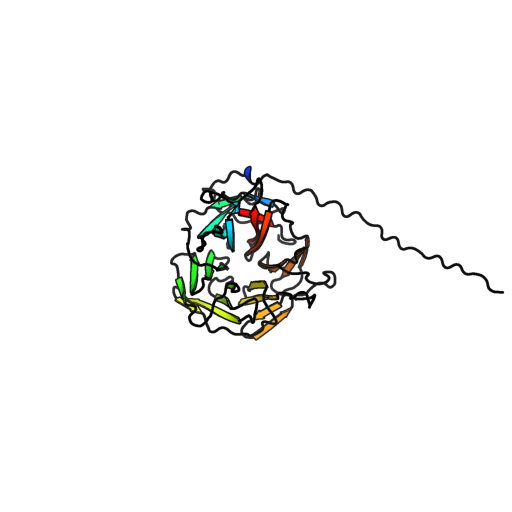RG A O 1
ATOM 2219 N N . GLY A 1 297 ? 9.035 14.818 -5.441 1.00 61.34 297 GLY A N 1
ATOM 2220 C CA . GLY A 1 297 ? 8.723 14.678 -6.854 1.00 61.34 297 GLY A CA 1
ATOM 2221 C C . GLY A 1 297 ? 9.455 15.758 -7.644 1.00 61.34 297 GLY A C 1
ATOM 2222 O O . GLY A 1 297 ? 9.596 16.897 -7.182 1.00 61.34 297 GLY A O 1
ATOM 2223 N N . ASP A 1 298 ? 9.982 15.404 -8.812 1.00 62.59 298 ASP A N 1
ATOM 2224 C CA . ASP A 1 298 ? 10.456 16.427 -9.728 1.00 62.59 298 ASP A CA 1
ATOM 2225 C C . ASP A 1 298 ? 9.247 17.074 -10.423 1.00 62.59 298 ASP A C 1
ATOM 2227 O O . ASP A 1 298 ? 8.133 16.564 -10.346 1.00 62.59 298 ASP A O 1
ATOM 2231 N N . GLY A 1 299 ? 9.412 18.239 -11.056 1.00 61.47 299 GLY A N 1
ATOM 2232 C CA . GLY A 1 299 ? 8.286 18.972 -11.664 1.00 61.47 299 GLY A CA 1
ATOM 2233 C C . GLY A 1 299 ? 7.512 18.206 -12.752 1.00 61.47 299 GLY A C 1
ATOM 2234 O O . GLY A 1 299 ? 6.585 18.766 -13.329 1.00 61.47 299 GLY A O 1
ATOM 2235 N N . TRP A 1 300 ? 7.900 16.959 -13.036 1.00 66.75 300 TRP A N 1
ATOM 2236 C CA . TRP A 1 300 ? 7.301 16.048 -13.999 1.00 66.75 300 TRP A CA 1
ATOM 2237 C C . TRP A 1 300 ? 6.592 14.868 -13.332 1.00 66.75 300 TRP A C 1
ATOM 2239 O O . TRP A 1 300 ? 5.818 14.200 -14.010 1.00 66.75 300 TRP A O 1
ATOM 2249 N N . PHE A 1 301 ? 6.808 14.626 -12.038 1.00 74.25 301 PHE A N 1
ATOM 2250 C CA . PHE A 1 301 ? 6.222 13.536 -11.267 1.00 74.25 301 PHE A CA 1
ATOM 2251 C C . PHE A 1 301 ? 5.192 14.067 -10.267 1.00 74.25 301 PHE A C 1
ATOM 2253 O O . PHE A 1 301 ? 5.521 14.807 -9.342 1.00 74.25 301 PHE A O 1
ATOM 2260 N N . ALA A 1 302 ? 3.935 13.665 -10.444 1.00 74.19 302 ALA A N 1
ATOM 2261 C CA . ALA A 1 302 ? 2.858 13.914 -9.497 1.00 74.19 302 ALA A CA 1
ATOM 2262 C C . ALA A 1 302 ? 2.677 12.671 -8.604 1.00 74.19 302 ALA A C 1
ATOM 2264 O O . ALA A 1 302 ? 1.990 11.727 -9.019 1.00 74.19 302 ALA A O 1
ATOM 2265 N N . PRO A 1 303 ? 3.301 12.625 -7.410 1.00 74.06 303 PRO A N 1
ATOM 2266 C CA . PRO A 1 303 ? 3.166 11.490 -6.509 1.00 74.06 303 PRO A CA 1
ATOM 2267 C C . PRO A 1 303 ? 1.725 11.339 -6.016 1.00 74.06 303 PRO A C 1
ATOM 2269 O O . PRO A 1 303 ? 1.015 12.327 -5.819 1.00 74.06 303 PRO A O 1
ATOM 2272 N N . ARG A 1 304 ? 1.294 10.091 -5.815 1.00 75.19 304 ARG A N 1
ATOM 2273 C CA . ARG A 1 304 ? -0.052 9.760 -5.327 1.00 75.19 304 ARG A CA 1
ATOM 2274 C C . ARG A 1 304 ? -0.040 9.183 -3.923 1.00 75.19 304 ARG A C 1
ATOM 2276 O O . ARG A 1 304 ? -0.758 9.689 -3.070 1.00 75.19 304 ARG A O 1
ATOM 2283 N N . ALA A 1 305 ? 0.751 8.141 -3.707 1.00 81.69 305 ALA A N 1
ATOM 2284 C CA . ALA A 1 305 ? 0.817 7.449 -2.428 1.00 81.69 305 ALA A CA 1
ATOM 2285 C C . ALA A 1 305 ? 2.160 6.734 -2.259 1.00 81.69 305 ALA A C 1
ATOM 2287 O O . ALA A 1 305 ? 2.858 6.418 -3.235 1.00 81.69 305 ALA A O 1
ATOM 2288 N N . TYR A 1 306 ? 2.496 6.479 -1.004 1.00 89.12 306 TYR A N 1
ATOM 2289 C CA . TYR A 1 306 ? 3.634 5.675 -0.605 1.00 89.12 306 TYR A CA 1
ATOM 2290 C C . TYR A 1 306 ? 3.219 4.217 -0.503 1.00 89.12 306 TYR A C 1
ATOM 2292 O O . TYR A 1 306 ? 2.150 3.881 -0.003 1.00 89.12 306 TYR A O 1
ATOM 2300 N N . VAL A 1 307 ? 4.072 3.330 -0.997 1.00 90.38 307 VAL A N 1
ATOM 2301 C CA . VAL A 1 307 ? 3.805 1.895 -1.007 1.00 90.38 307 VAL A CA 1
ATOM 2302 C C . VAL A 1 307 ? 4.994 1.181 -0.426 1.00 90.38 307 VAL A C 1
ATOM 2304 O O . VAL A 1 307 ? 6.108 1.284 -0.934 1.00 90.38 307 VAL A O 1
ATOM 2307 N N . GLY A 1 308 ? 4.753 0.429 0.631 1.00 90.75 308 GLY A N 1
ATOM 2308 C CA . GLY A 1 308 ? 5.776 -0.379 1.256 1.00 90.75 308 GLY A CA 1
ATOM 2309 C C . GLY A 1 308 ? 5.221 -1.726 1.668 1.00 90.75 308 GLY A C 1
ATOM 2310 O O . GLY A 1 308 ? 4.012 -1.940 1.740 1.00 90.75 308 GLY A O 1
ATOM 2311 N N . SER A 1 309 ? 6.143 -2.635 1.935 1.00 86.88 309 SER A N 1
ATOM 2312 C CA . SER A 1 309 ? 5.854 -3.971 2.438 1.00 86.88 309 SER A CA 1
ATOM 2313 C C . SER A 1 309 ? 6.757 -4.236 3.630 1.00 86.88 309 SER A C 1
ATOM 2315 O O . SER A 1 309 ? 7.905 -3.788 3.635 1.00 86.88 309 SER A O 1
ATOM 2317 N N . TRP A 1 310 ? 6.273 -4.990 4.612 1.00 83.12 310 TRP A N 1
ATOM 2318 C CA . TRP A 1 310 ? 7.081 -5.417 5.752 1.00 83.12 310 TRP A CA 1
ATOM 2319 C C . TRP A 1 310 ? 8.361 -6.102 5.271 1.00 83.12 310 TRP A C 1
ATOM 2321 O O . TRP A 1 310 ? 8.292 -6.985 4.419 1.00 83.12 310 TRP A O 1
ATOM 2331 N N . THR A 1 311 ? 9.524 -5.680 5.782 1.00 79.75 311 THR A N 1
ATOM 2332 C CA . THR A 1 311 ? 10.882 -6.109 5.370 1.00 79.75 311 THR A CA 1
ATOM 2333 C C . THR A 1 311 ? 11.347 -5.666 3.978 1.00 79.75 311 THR A C 1
ATOM 2335 O O . THR A 1 311 ? 12.552 -5.661 3.713 1.00 79.75 311 THR A O 1
ATOM 2338 N N . GLY A 1 312 ? 10.438 -5.224 3.111 1.00 87.62 312 GLY A N 1
ATOM 2339 C CA . GLY A 1 312 ? 10.753 -4.861 1.739 1.00 87.62 312 GLY A CA 1
ATOM 2340 C C . GLY A 1 312 ? 11.131 -3.394 1.519 1.00 87.62 312 GLY A C 1
ATOM 2341 O O . GLY A 1 312 ? 11.245 -2.608 2.463 1.00 87.62 312 GLY A O 1
ATOM 2342 N N . PRO A 1 313 ? 11.353 -3.033 0.249 1.00 91.50 313 PRO A N 1
ATOM 2343 C CA . PRO A 1 313 ? 11.563 -1.659 -0.177 1.00 91.50 313 PRO A CA 1
ATOM 2344 C C . PRO A 1 313 ? 10.346 -0.752 0.043 1.00 91.50 313 PRO A C 1
ATOM 2346 O O . PRO A 1 313 ? 9.202 -1.210 0.128 1.00 91.50 313 PRO A O 1
ATOM 2349 N N . LEU A 1 314 ? 10.624 0.553 0.083 1.00 93.25 314 LEU A N 1
ATOM 2350 C CA . LEU A 1 314 ? 9.628 1.615 0.061 1.00 93.25 314 LEU A CA 1
ATOM 2351 C C . LEU A 1 314 ? 9.640 2.305 -1.303 1.00 93.25 314 LEU A C 1
ATOM 2353 O O . LEU A 1 314 ? 10.694 2.620 -1.861 1.00 93.25 314 LEU A O 1
ATOM 2357 N N . PHE A 1 315 ? 8.447 2.588 -1.793 1.00 91.94 315 PHE A N 1
ATOM 2358 C CA . PHE A 1 315 ? 8.197 3.180 -3.088 1.00 91.94 315 PHE A CA 1
ATOM 2359 C C . PHE A 1 315 ? 7.279 4.387 -2.968 1.00 91.94 315 PHE A C 1
ATOM 2361 O O . PHE A 1 315 ? 6.441 4.458 -2.070 1.00 91.94 315 PHE A O 1
ATOM 2368 N N . GLN A 1 316 ? 7.383 5.296 -3.926 1.00 89.31 316 GLN A N 1
ATOM 2369 C CA . GLN A 1 316 ? 6.357 6.294 -4.188 1.00 89.31 316 GLN A CA 1
ATOM 2370 C C . GLN A 1 316 ? 5.925 6.164 -5.639 1.00 89.31 316 GLN A C 1
ATOM 2372 O O . GLN A 1 316 ? 6.740 6.264 -6.555 1.00 89.31 316 GLN A O 1
ATOM 2377 N N . LEU A 1 317 ? 4.636 5.914 -5.838 1.00 87.31 317 LEU A N 1
ATOM 2378 C CA . LEU A 1 317 ? 4.048 5.781 -7.162 1.00 87.31 317 LEU A CA 1
ATOM 2379 C C . LEU A 1 317 ? 3.248 7.037 -7.496 1.00 87.31 317 LEU A C 1
ATOM 2381 O O . LEU A 1 317 ? 2.675 7.691 -6.618 1.00 87.31 317 LEU A O 1
ATOM 2385 N N . GLY A 1 318 ? 3.171 7.351 -8.778 1.00 83.75 318 GLY A N 1
ATOM 2386 C CA . GLY A 1 318 ? 2.430 8.504 -9.257 1.00 83.75 318 GLY A CA 1
ATOM 2387 C C . GLY A 1 318 ? 2.387 8.562 -10.772 1.00 83.75 318 GLY A C 1
ATOM 2388 O O . GLY A 1 318 ? 2.692 7.589 -11.461 1.00 83.75 318 GLY A O 1
ATOM 2389 N N . THR A 1 319 ? 2.004 9.721 -11.288 1.00 80.00 319 THR A N 1
ATOM 2390 C CA . THR A 1 319 ? 1.859 9.947 -12.726 1.00 80.00 319 THR A CA 1
ATOM 2391 C C . THR A 1 319 ? 2.883 10.952 -13.217 1.00 80.00 319 THR A C 1
ATOM 2393 O O . THR A 1 319 ? 3.132 11.977 -12.581 1.00 80.00 319 THR A O 1
ATOM 2396 N N . GLY A 1 320 ? 3.469 10.661 -14.366 1.00 77.12 320 GLY A N 1
ATOM 2397 C CA . GLY A 1 320 ? 4.307 11.572 -15.116 1.00 77.12 320 GLY A CA 1
ATOM 2398 C C . GLY A 1 320 ? 3.502 12.596 -15.911 1.00 77.12 32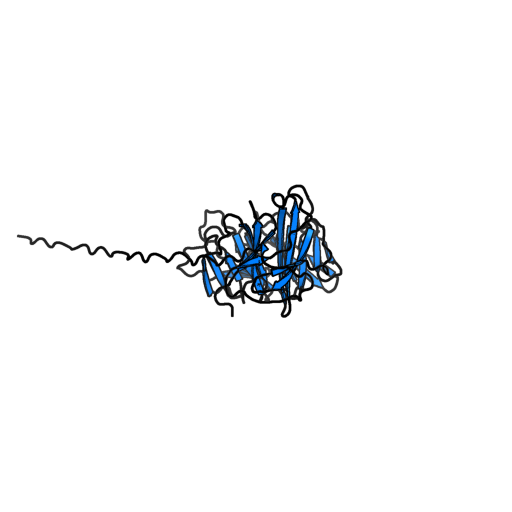0 GLY A C 1
ATOM 2399 O O . GLY A 1 320 ? 2.360 12.343 -16.289 1.00 77.12 320 GLY A O 1
ATOM 2400 N N . SER A 1 321 ? 4.110 13.743 -16.197 1.00 72.19 321 SER A N 1
ATOM 2401 C CA . SER A 1 321 ? 3.524 14.829 -16.989 1.00 72.19 321 SER A CA 1
ATOM 2402 C C . SER A 1 321 ? 4.522 15.392 -18.006 1.00 72.19 321 SER A C 1
ATOM 2404 O O . SER A 1 321 ? 5.732 15.164 -17.924 1.00 72.19 321 SER A O 1
ATOM 2406 N N . GLY A 1 322 ? 4.021 16.137 -18.995 1.00 72.62 322 GLY A N 1
ATOM 2407 C CA . GLY A 1 322 ? 4.859 16.802 -19.994 1.00 72.62 322 GLY A CA 1
ATOM 2408 C C . GLY A 1 322 ? 5.549 15.814 -20.936 1.00 72.62 322 GLY A C 1
ATOM 2409 O O . GLY A 1 322 ? 4.896 14.972 -21.543 1.00 72.62 322 GLY A O 1
ATOM 2410 N N . SER A 1 323 ? 6.876 15.909 -21.071 1.00 65.62 323 SER A N 1
ATOM 2411 C CA . SER A 1 323 ? 7.673 15.037 -21.954 1.00 65.62 323 SER A CA 1
ATOM 2412 C C . SER A 1 323 ? 7.882 13.617 -21.410 1.00 65.62 323 SER A C 1
ATOM 2414 O O . SER A 1 323 ? 8.655 12.848 -21.973 1.00 65.62 323 SER A O 1
ATOM 2416 N N . HIS A 1 324 ? 7.246 13.298 -20.286 1.00 70.44 324 HIS A N 1
ATOM 2417 C CA . HIS A 1 324 ? 7.512 12.129 -19.464 1.00 70.44 324 HIS A CA 1
ATOM 2418 C C . HIS A 1 324 ? 6.211 11.477 -18.946 1.00 70.44 324 HIS A C 1
ATOM 2420 O O . HIS A 1 324 ? 6.114 11.194 -17.751 1.00 70.44 324 HIS A O 1
ATOM 2426 N N . PRO A 1 325 ? 5.175 11.272 -19.781 1.00 72.00 325 PRO A N 1
ATOM 2427 C CA . PRO A 1 325 ? 3.852 10.902 -19.290 1.00 72.00 325 PRO A CA 1
ATOM 2428 C C . PRO A 1 325 ? 3.742 9.399 -18.962 1.00 72.00 325 PRO A C 1
ATOM 2430 O O . PRO A 1 325 ? 4.502 8.587 -19.487 1.00 72.00 325 PRO A O 1
ATOM 2433 N N . GLY A 1 326 ? 2.780 9.025 -18.113 1.00 77.81 326 GLY A N 1
ATOM 2434 C CA . GLY A 1 326 ? 2.491 7.626 -17.748 1.00 77.81 326 GLY A CA 1
ATOM 2435 C C . GLY A 1 326 ? 2.750 7.297 -16.278 1.00 77.81 326 GLY A C 1
ATOM 2436 O O . GLY A 1 326 ? 2.919 8.195 -15.455 1.00 77.81 326 GLY A O 1
ATOM 2437 N N . LEU A 1 327 ? 2.749 6.008 -15.930 1.00 83.06 327 LEU A N 1
ATOM 2438 C CA . LEU A 1 327 ? 3.042 5.557 -14.568 1.00 83.06 327 LEU A CA 1
ATOM 2439 C C . LEU A 1 327 ? 4.518 5.800 -14.236 1.00 83.06 327 LEU A C 1
ATOM 2441 O O . LEU A 1 327 ? 5.400 5.461 -15.022 1.00 83.06 327 LEU A O 1
ATOM 2445 N N . ARG A 1 328 ? 4.783 6.367 -13.059 1.00 84.38 328 ARG A N 1
ATOM 2446 C CA . ARG A 1 328 ? 6.133 6.620 -12.554 1.00 84.38 328 ARG A CA 1
ATOM 2447 C C . ARG A 1 328 ? 6.299 6.074 -11.151 1.00 84.38 328 ARG A C 1
ATOM 2449 O O . ARG A 1 328 ? 5.349 6.035 -10.365 1.00 84.38 328 ARG A O 1
ATOM 2456 N N . LEU A 1 329 ? 7.527 5.675 -10.853 1.00 88.25 329 LEU A N 1
ATOM 2457 C CA . LEU A 1 329 ? 7.896 5.050 -9.599 1.00 88.25 329 LEU A CA 1
ATOM 2458 C C . LEU A 1 329 ? 9.236 5.595 -9.121 1.00 88.25 329 LEU A C 1
ATOM 2460 O O . LEU A 1 329 ? 10.226 5.554 -9.848 1.00 88.25 329 LEU A O 1
ATOM 2464 N N . GLN A 1 330 ? 9.260 6.040 -7.872 1.00 88.88 330 GLN A N 1
ATOM 2465 C CA . GLN A 1 330 ? 10.476 6.367 -7.149 1.00 88.88 330 GLN A CA 1
ATOM 2466 C C . GLN A 1 330 ? 10.770 5.267 -6.126 1.00 88.88 330 GLN A C 1
ATOM 2468 O O . GLN A 1 330 ? 9.904 4.885 -5.336 1.00 88.88 330 GLN A O 1
ATOM 2473 N N . PHE A 1 331 ? 11.998 4.760 -6.140 1.00 91.44 331 PHE A N 1
ATOM 2474 C CA . PHE A 1 331 ? 12.530 3.815 -5.174 1.00 91.44 331 PHE A CA 1
ATOM 2475 C C . PHE A 1 331 ? 13.231 4.576 -4.056 1.00 91.44 331 PHE A C 1
ATOM 2477 O O . PHE A 1 331 ? 14.238 5.240 -4.287 1.00 91.44 331 PHE A O 1
ATOM 2484 N N . ILE A 1 332 ? 12.682 4.514 -2.845 1.00 90.50 332 ILE A N 1
ATOM 2485 C CA . ILE A 1 332 ? 13.076 5.388 -1.745 1.00 90.50 332 ILE A CA 1
ATOM 2486 C C . ILE A 1 332 ? 14.072 4.690 -0.832 1.00 90.50 332 ILE A C 1
ATOM 2488 O O . ILE A 1 332 ? 13.811 3.615 -0.287 1.00 90.50 332 ILE A O 1
ATOM 2492 N N . LYS A 1 333 ? 15.196 5.365 -0.578 1.00 89.56 333 LYS A N 1
ATOM 2493 C CA . LYS A 1 333 ? 16.115 4.972 0.485 1.00 89.56 333 LYS A CA 1
ATOM 2494 C C . LYS A 1 333 ? 15.513 5.311 1.846 1.00 89.56 333 LYS A C 1
ATOM 2496 O O . LYS A 1 333 ? 15.366 6.483 2.195 1.00 89.56 333 LYS A O 1
ATOM 2501 N N . VAL A 1 334 ? 15.242 4.288 2.653 1.00 86.00 334 VAL A N 1
ATOM 2502 C CA . VAL A 1 334 ? 14.788 4.480 4.035 1.00 86.00 334 VAL A CA 1
ATOM 2503 C C . VAL A 1 334 ? 15.995 4.551 4.984 1.00 86.00 334 VAL A C 1
ATOM 2505 O O . VAL A 1 334 ? 16.826 3.641 4.986 1.00 86.00 334 VAL A O 1
ATOM 2508 N N . PRO A 1 335 ? 16.125 5.598 5.817 1.00 73.62 335 PRO A N 1
ATOM 2509 C CA . PRO A 1 335 ? 17.227 5.722 6.768 1.00 73.62 335 PRO A CA 1
ATOM 2510 C C . PRO A 1 335 ? 17.249 4.573 7.774 1.00 73.62 335 PRO A C 1
ATOM 2512 O O . PRO A 1 335 ? 16.208 4.201 8.319 1.00 73.62 335 PRO A O 1
ATOM 2515 N N . GLY A 1 336 ? 18.446 4.056 8.061 1.00 66.44 336 GLY A N 1
ATOM 2516 C CA . GLY A 1 336 ? 18.648 3.019 9.076 1.00 66.44 336 GLY A CA 1
ATOM 2517 C C . GLY A 1 336 ? 18.212 1.612 8.658 1.00 66.44 336 GLY A C 1
ATOM 2518 O O . GLY A 1 336 ? 18.287 0.707 9.480 1.00 66.44 336 GLY A O 1
ATOM 2519 N N . GLY A 1 337 ? 17.786 1.411 7.407 1.00 57.66 337 GLY A N 1
ATOM 2520 C CA . GLY A 1 337 ? 17.638 0.076 6.836 1.00 57.66 337 GLY A CA 1
ATOM 2521 C C . GLY A 1 337 ? 19.003 -0.454 6.409 1.00 57.66 337 GLY A C 1
ATOM 2522 O O . GLY A 1 337 ? 19.613 0.112 5.504 1.00 57.66 337 GLY A O 1
ATOM 2523 N N . THR A 1 338 ? 19.495 -1.498 7.076 1.00 45.44 338 THR A N 1
ATOM 2524 C CA . THR A 1 338 ? 20.549 -2.355 6.512 1.00 45.44 338 THR A CA 1
ATOM 2525 C C . THR A 1 338 ? 20.015 -3.169 5.344 1.00 45.44 338 THR A C 1
ATOM 2527 O O . THR A 1 338 ? 18.778 -3.408 5.313 1.00 45.44 338 THR A O 1
#

Radius of gyration: 22.18 Å; chains: 1; bounding box: 52×83×67 Å

Organism: NCBI:txid1391654

pLDDT: mean 79.78, std 17.3, range [26.86, 95.62]